Protein AF-A0AAU9J160-F1 (afdb_monomer_lite)

Organism: NCBI:txid1481888

InterPro domains:
  IPR007852 Cdc73/Parafibromin [PTHR12466] (174-342)
  IPR031336 Cell division control protein 73, C-terminal [PF05179] (194-341)
  IPR032041 Paf1 complex subunit Cdc73, N-terminal domain [PF16050] (6-125)
  IPR038103 Cell division control protein 73, C-terminal domain superfamily [G3DSA:3.40.50.11990] (184-347)

Sequence (351 aa):
MANFQDPILLLRDYIMNNKKIDFVGGKLYFGNLEVPLSHPTAWKPKTTKQYTIGSLWFYLQNSDKDYKTYIKDCGKMGVDLVSRPDMPEIISYFKGESDTSEAIDEELRASTLIKKTSREEVKEERRAAARETLERPLCTKESILQTPNVSYKYLLTYCNESMKNRKRQRESSNLSFLEEVLKLPHKSQDIPPHPIILVPSNQSPGNLCLHNALQFLDKGIYMEDIQDYAIMQPVMLTRKVRDKIVNFEIYDQTLTFNKNHWRRVAAVFVQGPRYQFKDWPLGNDLVQLFLSVRGFYMKYHDVPADENVKKWNVKQLLINRNKRHMDRTIQNEFWAEFEKFLFSPRYNKSR

Structure (mmCIF, N/CA/C/O backbone):
data_AF-A0AAU9J160-F1
#
_entry.id   AF-A0AAU9J160-F1
#
loop_
_atom_site.group_PDB
_atom_site.id
_atom_site.type_symbol
_atom_site.label_atom_id
_atom_site.label_alt_id
_atom_site.label_comp_id
_atom_site.label_asym_id
_atom_site.label_entity_id
_atom_site.label_seq_id
_atom_site.pdbx_PDB_ins_code
_atom_site.Cartn_x
_atom_site.Cartn_y
_atom_site.Cartn_z
_atom_site.occupancy
_atom_site.B_iso_or_equiv
_atom_site.auth_seq_id
_atom_site.auth_comp_id
_atom_site.auth_asym_id
_atom_site.auth_atom_id
_atom_site.pdbx_PDB_model_num
ATOM 1 N N . MET A 1 1 ? -63.795 1.546 58.867 1.00 33.84 1 MET A N 1
ATOM 2 C CA . MET A 1 1 ? -63.906 3.014 59.005 1.00 33.84 1 MET A CA 1
ATOM 3 C C . MET A 1 1 ? -62.506 3.581 58.878 1.00 33.84 1 MET A C 1
ATOM 5 O O . MET A 1 1 ? -61.634 3.144 59.620 1.00 33.84 1 MET A O 1
ATOM 9 N N . ALA A 1 2 ? -62.255 4.426 57.878 1.00 41.00 2 ALA A N 1
ATOM 10 C CA . ALA A 1 2 ? -60.936 5.008 57.660 1.00 41.00 2 ALA A CA 1
ATOM 11 C C . ALA A 1 2 ? -60.592 5.888 58.868 1.00 41.00 2 ALA A C 1
ATOM 13 O O . ALA A 1 2 ? -61.227 6.910 59.107 1.00 41.00 2 ALA A O 1
ATOM 14 N N . ASN A 1 3 ? -59.666 5.410 59.693 1.00 60.97 3 ASN A N 1
ATOM 15 C CA . ASN A 1 3 ? -59.397 5.968 61.010 1.00 60.97 3 ASN A CA 1
ATOM 16 C C . ASN A 1 3 ? -58.356 7.088 60.851 1.00 60.97 3 ASN A C 1
ATOM 18 O O . ASN A 1 3 ? -57.187 6.925 61.206 1.00 60.97 3 ASN A O 1
ATOM 22 N N . PHE A 1 4 ? -58.780 8.158 60.176 1.00 69.88 4 PHE A N 1
ATOM 23 C CA . PHE A 1 4 ? -58.015 9.381 59.985 1.00 69.88 4 PHE A CA 1
ATOM 24 C C . PHE A 1 4 ? -57.840 10.076 61.330 1.00 69.88 4 PHE A C 1
ATOM 26 O O . PHE A 1 4 ? -58.801 10.206 62.087 1.00 69.88 4 PHE A O 1
ATOM 33 N N . GLN A 1 5 ? -56.615 10.492 61.640 1.00 73.44 5 GLN A N 1
ATOM 34 C CA . GLN A 1 5 ? -56.321 11.176 62.893 1.00 73.44 5 GLN A CA 1
ATOM 35 C C . GLN A 1 5 ? -55.727 12.553 62.615 1.00 73.44 5 GLN A C 1
ATOM 37 O O . GLN A 1 5 ? -54.856 12.701 61.756 1.00 73.44 5 GLN A O 1
ATOM 42 N N . ASP A 1 6 ? -56.241 13.549 63.331 1.00 79.25 6 ASP A N 1
ATOM 43 C CA . ASP A 1 6 ? -55.830 14.942 63.212 1.00 79.25 6 ASP A CA 1
ATOM 44 C C . ASP A 1 6 ? -54.467 15.147 63.910 1.00 79.25 6 ASP A C 1
ATOM 46 O O . ASP A 1 6 ? -54.357 14.852 65.109 1.00 79.25 6 ASP A O 1
ATOM 50 N N . PRO A 1 7 ? -53.415 15.602 63.196 1.00 79.12 7 PRO A N 1
ATOM 51 C CA . PRO A 1 7 ? -52.069 15.746 63.754 1.00 79.12 7 PRO A CA 1
ATOM 52 C C . PRO A 1 7 ? -51.988 16.697 64.955 1.00 79.12 7 PRO A C 1
ATOM 54 O O . PRO A 1 7 ? -51.216 16.449 65.881 1.00 79.12 7 PRO A O 1
ATOM 57 N N . ILE A 1 8 ? -52.776 17.780 64.955 1.00 81.06 8 ILE A N 1
ATOM 58 C CA . ILE A 1 8 ? -52.736 18.807 66.010 1.00 81.06 8 ILE A CA 1
ATOM 59 C C . ILE A 1 8 ? -53.369 18.280 67.295 1.00 81.06 8 ILE A C 1
ATOM 61 O O . ILE A 1 8 ? -52.773 18.395 68.366 1.00 81.06 8 ILE A O 1
ATOM 65 N N . LEU A 1 9 ? -54.546 17.654 67.186 1.00 79.75 9 LEU A N 1
ATOM 66 C CA . LEU A 1 9 ? -55.221 17.044 68.333 1.00 79.75 9 LEU A CA 1
ATOM 67 C C . LEU A 1 9 ? -54.400 15.892 68.906 1.00 79.75 9 LEU A C 1
ATOM 69 O O . LEU A 1 9 ? -54.255 15.789 70.117 1.00 79.75 9 LEU A O 1
ATOM 73 N N . LEU A 1 10 ? -53.786 15.079 68.041 1.00 81.81 10 LEU A N 1
ATOM 74 C CA . LEU A 1 10 ? -52.886 14.012 68.469 1.00 81.81 10 LEU A CA 1
ATOM 75 C C . LEU A 1 10 ? -51.707 14.560 69.287 1.00 81.81 10 LEU A C 1
ATOM 77 O O . LEU A 1 10 ? -51.373 14.003 70.331 1.00 81.81 10 LEU A O 1
ATOM 81 N N . LEU A 1 11 ? -51.092 15.659 68.844 1.00 82.25 11 LEU A N 1
ATOM 82 C CA . LEU A 1 11 ? -49.992 16.287 69.572 1.00 82.25 11 LEU A CA 1
ATOM 83 C C . LEU A 1 11 ? -50.463 16.912 70.896 1.00 82.25 11 LEU A C 1
ATOM 85 O O . LEU A 1 11 ? -49.807 16.714 71.918 1.00 82.25 11 LEU A O 1
ATOM 89 N N . ARG A 1 12 ? -51.615 17.597 70.905 1.00 82.75 12 ARG A N 1
ATOM 90 C CA . ARG A 1 12 ? -52.233 18.165 72.117 1.00 82.75 12 ARG A CA 1
ATOM 91 C C . ARG A 1 12 ? -52.542 17.083 73.148 1.00 82.75 12 ARG A C 1
ATOM 93 O O . ARG A 1 12 ? -52.119 17.205 74.293 1.00 82.75 12 ARG A O 1
ATOM 100 N N . ASP A 1 13 ? -53.171 15.986 72.732 1.00 83.12 13 ASP A N 1
ATOM 101 C CA . ASP A 1 13 ? -53.495 14.852 73.600 1.00 83.12 13 ASP A CA 1
ATOM 102 C C . ASP A 1 13 ? -52.245 14.238 74.233 1.00 83.12 13 ASP A C 1
ATOM 104 O O . ASP A 1 13 ? -52.263 13.846 75.402 1.00 83.12 13 ASP A O 1
ATOM 108 N N . TYR A 1 14 ? -51.154 14.108 73.475 1.00 82.19 14 TYR A N 1
ATOM 109 C CA . TYR A 1 14 ? -49.916 13.537 73.999 1.00 82.19 14 TYR A CA 1
ATOM 110 C C . TYR A 1 14 ? -49.224 14.474 74.991 1.00 82.19 14 TYR A C 1
ATOM 112 O O . TYR A 1 14 ? -48.710 13.995 75.999 1.00 82.19 14 TYR A O 1
ATOM 120 N N . ILE A 1 15 ? -49.262 15.785 74.753 1.00 82.88 15 ILE A N 1
ATOM 121 C CA . ILE A 1 15 ? -48.662 16.783 75.647 1.00 82.88 15 ILE A CA 1
ATOM 122 C C . ILE A 1 15 ? -49.486 16.935 76.930 1.00 82.88 15 ILE A C 1
ATOM 124 O O . ILE A 1 15 ? -48.923 16.844 78.018 1.00 82.88 15 ILE A O 1
ATOM 128 N N . MET A 1 16 ? -50.813 17.062 76.826 1.00 81.62 16 MET A N 1
ATOM 129 C CA . MET A 1 16 ? -51.709 17.147 77.987 1.00 81.62 16 MET A CA 1
ATOM 130 C C . MET A 1 16 ? -51.626 15.912 78.886 1.00 81.62 16 MET A C 1
ATOM 132 O O . MET A 1 16 ? -51.604 16.026 80.107 1.00 81.62 16 MET A O 1
ATOM 136 N N . ASN A 1 17 ? -51.551 14.719 78.289 1.00 81.25 17 ASN A N 1
ATOM 137 C CA . ASN A 1 17 ? -51.457 13.466 79.040 1.00 81.25 17 ASN A CA 1
ATOM 138 C C . ASN A 1 17 ? -50.013 13.076 79.402 1.00 81.25 17 ASN A C 1
ATOM 140 O O . ASN A 1 17 ? -49.793 11.965 79.887 1.00 81.25 17 ASN A O 1
ATOM 144 N N . ASN A 1 18 ? -49.031 13.942 79.125 1.00 77.00 18 ASN A N 1
ATOM 145 C CA . ASN A 1 18 ? -47.602 13.710 79.348 1.00 77.00 18 ASN A CA 1
ATOM 146 C C . ASN A 1 18 ? -47.107 12.347 78.807 1.00 77.00 18 ASN A C 1
ATOM 148 O O . ASN A 1 18 ? -46.326 11.627 79.438 1.00 77.00 18 ASN A O 1
ATOM 152 N N . LYS A 1 19 ? -47.623 11.953 77.637 1.00 81.31 19 LYS A N 1
ATOM 153 C CA . LYS A 1 19 ? -47.273 10.706 76.948 1.00 81.31 19 LYS A CA 1
ATOM 154 C C . LYS A 1 19 ? -45.955 10.891 76.201 1.00 81.31 19 LYS A C 1
ATOM 156 O O . LYS A 1 19 ? -45.735 11.904 75.544 1.00 81.31 19 LYS A O 1
ATOM 161 N N . LYS A 1 20 ? -45.089 9.878 76.251 1.00 76.69 20 LYS A N 1
ATOM 162 C CA . LYS A 1 20 ? -43.807 9.899 75.534 1.00 76.69 20 LYS A CA 1
ATOM 163 C C . LYS A 1 20 ? -44.026 9.841 74.018 1.00 76.69 20 LYS A C 1
ATOM 165 O O . LYS A 1 20 ? -44.816 9.026 73.542 1.00 76.69 20 LYS A O 1
ATOM 170 N N . ILE A 1 21 ? -43.308 10.697 73.291 1.00 83.00 21 ILE A N 1
ATOM 171 C CA . ILE A 1 21 ? -43.232 10.718 71.825 1.00 83.00 21 ILE A CA 1
ATOM 172 C C . ILE A 1 21 ? -41.794 10.353 71.457 1.00 83.00 21 ILE A C 1
ATOM 174 O O . ILE A 1 21 ? -40.868 11.088 71.807 1.00 83.00 21 ILE A O 1
ATOM 178 N N . ASP A 1 22 ? -41.605 9.222 70.778 1.00 79.94 22 ASP A N 1
ATOM 179 C CA . ASP A 1 22 ? -40.271 8.772 70.377 1.00 79.94 22 ASP A CA 1
ATOM 180 C C . ASP A 1 22 ? -39.868 9.406 69.041 1.00 79.94 22 ASP A C 1
ATOM 182 O O . ASP A 1 22 ? -40.671 9.510 68.109 1.00 79.94 22 ASP A O 1
ATOM 186 N N . PHE A 1 23 ? -38.601 9.811 68.939 1.00 79.38 23 PHE A N 1
ATOM 187 C CA . PHE A 1 23 ? -38.013 10.378 67.728 1.00 79.38 23 PHE A CA 1
ATOM 188 C C . PHE A 1 23 ? -36.913 9.455 67.198 1.00 79.38 23 PHE A C 1
ATOM 190 O O . PHE A 1 23 ? -35.866 9.306 67.828 1.00 79.38 23 PHE A O 1
ATOM 197 N N . VAL A 1 24 ? -37.137 8.842 66.029 1.00 74.94 24 VAL A N 1
ATOM 198 C CA . VAL A 1 24 ? -36.153 7.958 65.379 1.00 74.94 24 VAL A CA 1
ATOM 199 C C . VAL A 1 24 ? -36.101 8.255 63.881 1.00 74.94 24 VAL A C 1
ATOM 201 O O . VAL A 1 24 ? -37.091 8.098 63.171 1.00 74.94 24 VAL A O 1
ATOM 204 N N . GLY A 1 25 ? -34.930 8.676 63.390 1.00 69.25 25 GLY A N 1
ATOM 205 C CA . GLY A 1 25 ? -34.651 8.792 61.953 1.00 69.25 25 GLY A CA 1
ATOM 206 C C . GLY A 1 25 ? -35.493 9.828 61.196 1.00 69.25 25 GLY A C 1
ATOM 207 O O . GLY A 1 25 ? -35.862 9.578 60.053 1.00 69.25 25 GLY A O 1
ATOM 208 N N . GLY A 1 26 ? -35.825 10.968 61.814 1.00 74.69 26 GLY A N 1
ATOM 209 C CA . GLY A 1 26 ? -36.606 12.030 61.156 1.00 74.69 26 GLY A CA 1
ATOM 210 C C . GLY A 1 26 ? -38.129 11.834 61.209 1.00 74.69 26 GLY A C 1
ATOM 211 O O . GLY A 1 26 ? -38.871 12.536 60.519 1.00 74.69 26 GLY A O 1
ATOM 212 N N . LYS A 1 27 ? -38.599 10.882 62.023 1.00 81.75 27 LYS A N 1
ATOM 213 C CA . LYS A 1 27 ? -40.012 10.522 62.188 1.00 81.75 27 LYS A CA 1
ATOM 214 C C . LYS A 1 27 ? -40.393 10.502 63.669 1.00 81.75 27 LYS A C 1
ATOM 216 O O . LYS A 1 27 ? -39.582 10.108 64.511 1.00 81.75 27 LYS A O 1
ATOM 221 N N . LEU A 1 28 ? -41.617 10.933 63.962 1.00 81.19 28 LEU A N 1
ATOM 222 C CA . LEU A 1 28 ? -42.235 10.926 65.286 1.00 81.19 28 LEU A CA 1
ATOM 223 C C . LEU A 1 28 ? -43.169 9.722 65.420 1.00 81.19 28 LEU A C 1
ATOM 225 O O . LEU A 1 28 ? -43.977 9.453 64.528 1.00 81.19 28 LEU A O 1
ATOM 229 N N . TYR A 1 29 ? -43.074 9.025 66.549 1.00 80.38 29 TYR A N 1
ATOM 230 C CA . TYR A 1 29 ? -43.905 7.865 66.858 1.00 80.38 29 TYR A CA 1
ATOM 231 C C . TYR A 1 29 ? -44.910 8.211 67.956 1.00 80.38 29 TYR A C 1
ATOM 233 O O . TYR A 1 29 ? -44.563 8.381 69.126 1.00 80.38 29 TYR A O 1
ATOM 241 N N . PHE A 1 30 ? -46.184 8.272 67.572 1.00 77.81 30 PHE A N 1
ATOM 242 C CA . PHE A 1 30 ? -47.321 8.434 68.473 1.00 77.81 30 PHE A CA 1
ATOM 243 C C . PHE A 1 30 ? -47.936 7.054 68.743 1.00 77.81 30 PHE A C 1
ATOM 245 O O . PHE A 1 30 ? -48.962 6.668 68.177 1.00 77.81 30 PHE A O 1
ATOM 252 N N . GLY A 1 31 ? -47.265 6.256 69.579 1.00 74.75 31 GLY A N 1
ATOM 253 C CA . GLY A 1 31 ? -47.639 4.859 69.826 1.00 74.75 31 GLY A CA 1
ATOM 254 C C . GLY A 1 31 ? -47.506 4.001 68.563 1.00 74.75 31 GLY A C 1
ATOM 255 O O . GLY A 1 31 ? -46.403 3.633 68.181 1.00 74.75 31 GLY A O 1
ATOM 256 N N . ASN A 1 32 ? -48.629 3.698 67.903 1.00 67.50 32 ASN A N 1
ATOM 257 C CA . ASN A 1 32 ? -48.670 2.886 66.674 1.00 67.50 32 ASN A CA 1
ATOM 258 C C . ASN A 1 32 ? -48.743 3.725 65.385 1.00 67.50 32 ASN A C 1
ATOM 260 O O . ASN A 1 32 ? -48.897 3.168 64.299 1.00 67.50 32 ASN A O 1
ATOM 264 N N . LEU A 1 33 ? -48.710 5.053 65.509 1.00 74.44 33 LEU A N 1
ATOM 265 C CA . LEU A 1 33 ? -48.745 5.995 64.396 1.00 74.44 33 LEU A CA 1
ATOM 266 C C . LEU A 1 33 ? -47.347 6.545 64.126 1.00 74.44 33 LEU A C 1
ATOM 268 O O . LEU A 1 33 ? -46.720 7.106 65.021 1.00 74.44 33 LEU A O 1
ATOM 272 N N . GLU A 1 34 ? -46.899 6.413 62.884 1.00 78.88 34 GLU A N 1
ATOM 273 C CA . GLU A 1 34 ? -45.666 7.012 62.379 1.00 78.88 34 GLU A CA 1
ATOM 274 C C . GLU A 1 34 ? -46.007 8.294 61.620 1.00 78.88 34 GLU A C 1
ATOM 276 O O . GLU A 1 34 ? -46.802 8.266 60.679 1.00 78.88 34 GLU A O 1
ATOM 281 N N . VAL A 1 35 ? -45.404 9.414 62.020 1.00 79.94 35 VAL A N 1
ATOM 282 C CA . VAL A 1 35 ? -45.619 10.715 61.379 1.00 79.94 35 VAL A CA 1
ATOM 283 C C . VAL A 1 35 ? -44.267 11.345 61.029 1.00 79.94 35 VAL A C 1
ATOM 285 O O . VAL A 1 35 ? -43.437 11.547 61.919 1.00 79.94 35 VAL A O 1
ATOM 288 N N . PRO A 1 36 ? -44.000 11.670 59.753 1.00 81.88 36 PRO A N 1
ATOM 289 C CA . PRO A 1 36 ? -42.794 12.399 59.365 1.00 81.88 36 PRO A CA 1
ATOM 290 C C . PRO A 1 36 ? -42.722 13.785 60.021 1.00 81.88 36 PRO A C 1
ATOM 292 O O . PRO A 1 36 ? -43.739 14.467 60.133 1.00 81.88 36 PRO A O 1
ATOM 295 N N . LEU A 1 37 ? -41.518 14.252 60.384 1.00 78.94 37 LEU A N 1
ATOM 296 C CA . LEU A 1 37 ? -41.331 15.614 60.917 1.00 78.94 37 LEU A CA 1
ATOM 297 C C . LEU A 1 37 ? -41.838 16.704 59.963 1.00 78.94 37 LEU A C 1
ATOM 299 O O . LEU A 1 37 ? -42.291 17.747 60.423 1.00 78.94 37 LEU A O 1
ATOM 303 N N . SER A 1 38 ? -41.768 16.452 58.653 1.00 80.62 38 SER A N 1
ATOM 304 C CA . SER A 1 38 ? -42.197 17.360 57.588 1.00 80.62 38 SER A CA 1
ATOM 305 C C . SER A 1 38 ? -43.706 17.363 57.335 1.00 80.62 38 SER A C 1
ATOM 307 O O . SER A 1 38 ? -44.158 18.071 56.436 1.00 80.62 38 SER A O 1
ATOM 309 N N . HIS A 1 39 ? -44.492 16.570 58.076 1.00 81.31 39 HIS A N 1
ATOM 310 C CA . HIS A 1 39 ? -45.936 16.489 57.858 1.00 81.31 39 HIS A CA 1
ATOM 311 C C . HIS A 1 39 ? -46.594 17.847 58.166 1.00 81.31 39 HIS A C 1
ATOM 313 O O . HIS A 1 39 ? -46.399 18.370 59.272 1.00 81.31 39 HIS A O 1
ATOM 319 N N . PRO A 1 40 ? -47.330 18.448 57.213 1.00 81.69 40 PRO A N 1
ATOM 320 C CA . PRO A 1 40 ? -47.941 19.761 57.393 1.00 81.69 40 PRO A CA 1
ATOM 321 C C . PRO A 1 40 ? -49.071 19.708 58.424 1.00 81.69 40 PRO A C 1
ATOM 323 O O . PRO A 1 40 ? -49.761 18.698 58.565 1.00 81.69 40 PRO A O 1
ATOM 326 N N . THR A 1 41 ? -49.261 20.810 59.147 1.00 82.06 41 THR A N 1
ATOM 327 C CA . THR A 1 41 ? -50.332 20.959 60.143 1.00 82.06 41 THR A CA 1
ATOM 328 C C . THR A 1 41 ? -51.334 22.020 59.712 1.00 82.06 41 THR A C 1
ATOM 330 O O . THR A 1 41 ? -51.020 22.897 58.912 1.00 82.06 41 THR A O 1
ATOM 333 N N . ALA A 1 42 ? -52.540 21.962 60.274 1.00 79.75 42 ALA A N 1
ATOM 334 C CA . ALA A 1 42 ? -53.589 22.953 60.045 1.00 79.75 42 ALA A CA 1
ATOM 335 C C . ALA A 1 42 ? -53.411 24.266 60.840 1.00 79.75 42 ALA A C 1
ATOM 337 O O . ALA A 1 42 ? -54.331 25.080 60.897 1.00 79.75 42 ALA A O 1
ATOM 338 N N . TRP A 1 43 ? -52.248 24.477 61.471 1.00 78.94 43 TRP A N 1
ATOM 339 C CA . TRP A 1 43 ? -51.948 25.715 62.184 1.00 78.94 43 TRP A CA 1
ATOM 340 C C . TRP A 1 43 ? -51.544 26.792 61.181 1.00 78.94 43 TRP A C 1
ATOM 342 O O . TRP A 1 43 ? -50.532 26.656 60.487 1.00 78.94 43 TRP A O 1
ATOM 352 N N . LYS A 1 44 ? -52.318 27.873 61.123 1.00 75.06 44 LYS A N 1
ATOM 353 C CA . LYS A 1 44 ? -52.087 29.016 60.248 1.00 75.06 44 LYS A CA 1
ATOM 354 C C . LYS A 1 44 ? -51.155 30.008 60.948 1.00 75.06 44 LYS A C 1
ATOM 356 O O . LYS A 1 44 ? -51.556 30.654 61.913 1.00 75.06 44 LYS A O 1
ATOM 361 N N . PRO A 1 45 ? -49.899 30.137 60.498 1.00 74.62 45 PRO A N 1
ATOM 362 C CA . PRO A 1 45 ? -48.997 31.131 61.053 1.00 74.62 45 PRO A CA 1
ATOM 363 C C . PRO A 1 45 ? -49.471 32.542 60.704 1.00 74.62 45 PRO A C 1
ATOM 365 O O . PRO A 1 45 ? -50.042 32.766 59.635 1.00 74.62 45 PRO A O 1
ATOM 368 N N . LYS A 1 46 ? -49.104 33.527 61.529 1.00 69.38 46 LYS A N 1
ATOM 369 C CA . LYS A 1 46 ? -49.213 34.954 61.153 1.00 69.38 46 LYS A CA 1
ATOM 370 C C . LYS A 1 46 ? -48.173 35.350 60.087 1.00 69.38 46 LYS A C 1
ATOM 372 O O . LYS A 1 46 ? -48.209 36.450 59.544 1.00 69.38 46 LYS A O 1
ATOM 377 N N . THR A 1 47 ? -47.250 34.441 59.766 1.00 65.50 47 THR A N 1
ATOM 378 C CA . THR A 1 47 ? -46.264 34.508 58.672 1.00 65.50 47 THR A CA 1
ATOM 379 C C . THR A 1 47 ? -46.636 33.610 57.481 1.00 65.50 47 THR A C 1
ATOM 381 O O . THR A 1 47 ? -47.453 32.708 57.598 1.00 65.50 47 THR A O 1
ATOM 384 N N . THR A 1 48 ? -45.991 33.790 56.325 1.00 61.44 48 THR A N 1
ATOM 385 C CA . THR A 1 48 ? -46.355 33.128 55.051 1.00 61.44 48 THR A CA 1
ATOM 386 C C . THR A 1 48 ? -46.064 31.619 54.946 1.00 61.44 48 THR A C 1
ATOM 388 O O . THR A 1 48 ? -46.532 30.993 53.998 1.00 61.44 48 THR A O 1
ATOM 391 N N . LYS A 1 49 ? -45.302 31.007 55.868 1.00 72.38 49 LYS A N 1
ATOM 392 C CA . LYS A 1 49 ? -44.856 29.600 55.774 1.00 72.38 49 LYS A CA 1
ATOM 393 C C . LYS A 1 49 ? -45.563 28.701 56.796 1.00 72.38 49 LYS A C 1
ATOM 395 O O . LYS A 1 49 ? -45.402 28.928 57.989 1.00 72.38 49 LYS A O 1
ATOM 400 N N . GLN A 1 50 ? -46.287 27.679 56.327 1.00 78.06 50 GLN A N 1
ATOM 401 C CA . GLN A 1 50 ? -47.028 26.709 57.154 1.00 78.06 50 GLN A CA 1
ATOM 402 C C . GLN A 1 50 ? -46.125 25.946 58.134 1.00 78.06 50 GLN A C 1
ATOM 404 O O . GLN A 1 50 ? -44.993 25.593 57.796 1.00 78.06 50 GLN A O 1
ATOM 409 N N . TYR A 1 51 ? -46.648 25.647 59.329 1.00 81.50 51 TYR A N 1
ATOM 410 C CA . TYR A 1 51 ? -45.922 24.854 60.318 1.00 81.50 51 TYR A CA 1
ATOM 411 C C . TYR A 1 51 ? -46.065 23.356 60.076 1.00 81.50 51 TYR A C 1
ATOM 413 O O . TYR A 1 51 ? -47.145 22.836 59.782 1.00 81.50 51 TYR A O 1
ATOM 421 N N . THR A 1 52 ? -44.951 22.655 60.261 1.00 86.44 52 THR A N 1
ATOM 422 C CA . THR A 1 52 ? -44.914 21.194 60.288 1.00 86.44 52 THR A CA 1
ATOM 423 C C . THR A 1 52 ? -45.121 20.682 61.710 1.00 86.44 52 THR A C 1
ATOM 425 O O . THR A 1 52 ? -44.883 21.396 62.689 1.00 86.44 52 THR A O 1
ATOM 428 N N . ILE A 1 53 ? -45.539 19.423 61.841 1.00 83.25 53 ILE A N 1
ATOM 429 C CA . ILE A 1 53 ? -45.758 18.796 63.149 1.00 83.25 53 ILE A CA 1
ATOM 430 C C . ILE A 1 53 ? -44.462 18.739 63.968 1.00 83.25 53 ILE A C 1
ATOM 432 O O . ILE A 1 53 ? -44.487 18.911 65.186 1.00 83.25 53 ILE A O 1
ATOM 436 N N . GLY A 1 54 ? -43.321 18.577 63.287 1.00 82.31 54 GLY A N 1
ATOM 437 C CA . GLY A 1 54 ? -42.000 18.608 63.900 1.00 82.31 54 GLY A CA 1
ATOM 438 C C . GLY A 1 54 ? -41.675 19.959 64.531 1.00 82.31 54 GLY A C 1
ATOM 439 O O . GLY A 1 54 ? -41.148 19.993 65.641 1.00 82.31 54 GLY A O 1
ATOM 440 N N . SER A 1 55 ? -42.038 21.064 63.871 1.00 83.38 55 SER A N 1
ATOM 441 C CA . SER A 1 55 ? -41.819 22.429 64.375 1.00 83.38 55 SER A CA 1
ATOM 442 C C . SER A 1 55 ? -42.582 22.705 65.661 1.00 83.38 55 SER A C 1
ATOM 444 O O . SER A 1 55 ? -42.010 23.230 66.615 1.00 83.38 55 SER A O 1
ATOM 446 N N . LEU A 1 56 ? -43.857 22.315 65.706 1.00 83.62 56 LEU A N 1
ATOM 447 C CA . LEU A 1 56 ? -44.698 22.514 66.886 1.00 83.62 56 LEU A CA 1
ATOM 448 C C . LEU A 1 56 ? -44.236 21.633 68.052 1.00 83.62 56 LEU A C 1
ATOM 450 O O . LEU A 1 56 ? -44.055 22.130 69.161 1.00 83.62 56 LEU A O 1
ATOM 454 N N . TRP A 1 57 ? -43.959 20.350 67.800 1.00 85.38 57 TRP A N 1
ATOM 455 C CA . TRP A 1 57 ? -43.451 19.433 68.823 1.00 85.38 57 TRP A CA 1
ATOM 456 C C . TRP A 1 57 ? -42.106 19.894 69.404 1.00 85.38 57 TRP A C 1
ATOM 458 O O . TRP A 1 57 ? -41.937 19.946 70.623 1.00 85.38 57 TRP A O 1
ATOM 468 N N . PHE A 1 58 ? -41.156 20.275 68.543 1.00 82.88 58 PHE A N 1
ATOM 469 C CA . PHE A 1 58 ? -39.820 20.672 68.982 1.00 82.88 58 PHE A CA 1
ATOM 470 C C . PHE A 1 58 ? -39.829 21.977 69.785 1.00 82.88 58 PHE A C 1
ATOM 472 O O . PHE A 1 58 ? -39.054 22.128 70.735 1.00 82.88 58 PHE A O 1
ATOM 479 N N . TYR A 1 59 ? -40.720 22.908 69.435 1.00 82.44 59 TYR A N 1
ATOM 480 C CA . TYR A 1 59 ? -40.934 24.123 70.210 1.00 82.44 59 TYR A CA 1
ATOM 481 C C . TYR A 1 59 ? -41.485 23.818 71.608 1.00 82.44 59 TYR A C 1
ATOM 483 O O . TYR A 1 59 ? -40.941 24.298 72.602 1.00 82.44 59 TYR A O 1
ATOM 491 N N . LEU A 1 60 ? -42.505 22.962 71.698 1.00 81.81 60 LEU A N 1
ATOM 492 C CA . LEU A 1 60 ? -43.154 22.608 72.964 1.00 81.81 60 LEU A CA 1
ATOM 493 C C . LEU A 1 60 ? -42.208 21.864 73.915 1.00 81.81 60 LEU A C 1
ATOM 495 O O . LEU A 1 60 ? -42.225 22.120 75.115 1.00 81.81 60 LEU A O 1
ATOM 499 N N . GLN A 1 61 ? -41.314 21.025 73.386 1.00 81.88 61 GLN A N 1
ATOM 500 C CA . GLN A 1 61 ? -40.294 20.330 74.179 1.00 81.88 61 GLN A CA 1
ATOM 501 C C . GLN A 1 61 ? -39.214 21.273 74.745 1.00 81.88 61 GLN A C 1
ATOM 503 O O . GLN A 1 61 ? -38.541 20.938 75.720 1.00 81.88 61 GLN A O 1
ATOM 508 N N . ASN A 1 62 ? -39.012 22.438 74.124 1.00 78.88 62 ASN A N 1
ATOM 509 C CA . ASN A 1 62 ? -37.975 23.401 74.495 1.00 78.88 62 ASN A CA 1
ATOM 510 C C . ASN A 1 62 ? -38.552 24.734 74.999 1.00 78.88 62 ASN A C 1
ATOM 512 O O . ASN A 1 62 ? -37.826 25.729 74.977 1.00 78.88 62 ASN A O 1
ATOM 516 N N . SER A 1 63 ? -39.808 24.767 75.478 1.00 70.88 63 SER A N 1
ATOM 517 C CA . SER A 1 63 ? -40.472 26.009 75.918 1.00 70.88 63 SER A CA 1
ATOM 518 C C . SER A 1 63 ? -39.703 26.778 76.994 1.00 70.88 63 SER A C 1
ATOM 520 O O . SER A 1 63 ? -39.851 27.990 77.104 1.00 70.88 63 SER A O 1
ATOM 522 N N . ASP A 1 64 ? -38.865 26.078 77.760 1.00 70.62 64 ASP A N 1
ATOM 523 C CA . ASP A 1 64 ? -38.175 26.620 78.932 1.00 70.62 64 ASP A CA 1
ATOM 524 C C . ASP A 1 64 ? -36.740 27.092 78.619 1.00 70.62 64 ASP A C 1
ATOM 526 O O . ASP A 1 64 ? -36.039 27.602 79.493 1.00 70.62 64 ASP A O 1
ATOM 530 N N . LYS A 1 65 ? -36.264 26.913 77.377 1.00 76.19 65 LYS A N 1
ATOM 531 C CA . LYS A 1 65 ? -34.900 27.275 76.958 1.00 76.19 65 LYS A CA 1
ATOM 532 C C . LYS A 1 65 ? -34.851 28.656 76.305 1.00 76.19 65 LYS A C 1
ATOM 534 O O . LYS A 1 65 ? -35.790 29.083 75.641 1.00 76.19 65 LYS A O 1
ATOM 539 N N . ASP A 1 66 ? -33.697 29.323 76.417 1.00 78.44 66 ASP A N 1
ATOM 540 C CA . ASP A 1 66 ? -33.468 30.605 75.743 1.00 78.44 66 ASP A CA 1
ATOM 541 C C . ASP A 1 66 ? -33.631 30.481 74.217 1.00 78.44 66 ASP A C 1
ATOM 543 O O . ASP A 1 66 ? -33.139 29.543 73.576 1.00 78.44 66 ASP A O 1
ATOM 547 N N . TYR A 1 67 ? -34.276 31.482 73.619 1.00 77.50 67 TYR A N 1
ATOM 548 C CA . TYR A 1 67 ? 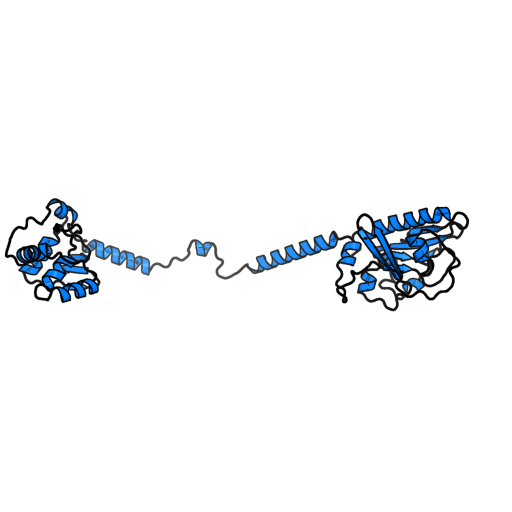-34.639 31.505 72.204 1.00 77.50 67 TYR A CA 1
ATOM 549 C C . TYR A 1 67 ? -33.414 31.396 71.280 1.00 77.50 67 TYR A C 1
ATOM 551 O O . TYR A 1 67 ? -33.489 30.805 70.201 1.00 77.50 67 TYR A O 1
ATOM 559 N N . LYS A 1 68 ? -32.252 31.924 71.695 1.00 80.38 68 LYS A N 1
ATOM 560 C CA . LYS A 1 68 ? -31.001 31.799 70.924 1.00 80.38 68 LYS A CA 1
ATOM 561 C C . LYS A 1 68 ? -30.496 30.356 70.859 1.00 80.38 68 LYS A C 1
ATOM 563 O O . LYS A 1 68 ? -29.918 29.960 69.847 1.00 80.38 68 LYS A O 1
ATOM 568 N N . THR A 1 69 ? -30.706 29.579 71.917 1.00 81.56 69 THR A N 1
ATOM 569 C CA . THR A 1 69 ? -30.340 28.158 71.980 1.00 81.56 69 THR A CA 1
ATOM 570 C C . THR A 1 69 ? -31.304 27.327 71.138 1.00 81.56 69 THR A C 1
ATOM 572 O O . THR A 1 69 ? -30.864 26.504 70.339 1.00 81.56 69 THR A O 1
ATOM 575 N N . TYR A 1 70 ? -32.601 27.641 71.207 1.00 82.94 70 TYR A N 1
ATOM 576 C CA . TYR A 1 70 ? -33.643 27.013 70.394 1.00 82.94 70 TYR A CA 1
ATOM 577 C C . TYR A 1 70 ? -33.374 27.108 68.883 1.00 82.94 70 TYR A C 1
ATOM 579 O O . TYR A 1 70 ? -33.453 26.097 68.187 1.00 82.94 70 TYR A O 1
ATOM 587 N N . ILE A 1 71 ? -32.972 28.279 68.369 1.00 81.94 71 ILE A N 1
ATOM 588 C CA . ILE A 1 71 ? -32.642 28.448 66.939 1.00 81.94 71 ILE A CA 1
ATOM 589 C C . ILE A 1 71 ? -31.520 27.497 66.499 1.00 81.94 71 ILE A C 1
ATOM 591 O O . ILE A 1 71 ? -31.593 26.895 65.426 1.00 81.94 71 ILE A O 1
ATOM 595 N N . LYS A 1 72 ? -30.473 27.351 67.321 1.00 82.38 72 LYS A N 1
ATOM 596 C CA . LYS A 1 72 ? -29.339 26.470 67.004 1.00 82.38 72 LYS A CA 1
ATOM 597 C C . LYS A 1 72 ? -29.763 25.007 66.969 1.00 82.38 72 LYS A C 1
ATOM 599 O O . LYS A 1 72 ? -29.306 24.266 66.101 1.00 82.38 72 LYS A O 1
ATOM 604 N N . ASP A 1 73 ? -30.629 24.600 67.891 1.00 80.56 73 ASP A N 1
ATOM 605 C CA . ASP A 1 73 ? -31.079 23.215 67.967 1.00 80.56 73 ASP A CA 1
ATOM 606 C C . ASP A 1 73 ? -32.099 22.876 66.863 1.00 80.56 73 ASP A C 1
ATOM 608 O O . ASP A 1 73 ? -32.045 21.773 66.319 1.00 80.56 73 ASP A O 1
ATOM 612 N N . CYS A 1 74 ? -32.921 23.841 66.422 1.00 81.75 74 CYS A N 1
ATOM 613 C CA . CYS A 1 74 ? -33.766 23.693 65.225 1.00 81.75 74 CYS A CA 1
ATOM 614 C C . CYS A 1 74 ? -32.925 23.388 63.978 1.00 81.75 74 CYS A C 1
ATOM 616 O O . CYS A 1 74 ? -33.237 22.469 63.221 1.00 81.75 74 CYS A O 1
ATOM 618 N N . GLY A 1 75 ? -31.813 24.114 63.797 1.00 78.44 75 GLY A N 1
ATOM 619 C CA . GLY A 1 75 ? -30.893 23.903 62.677 1.00 78.44 75 GLY A CA 1
ATOM 620 C C . GLY A 1 75 ? -30.223 22.525 62.686 1.00 78.44 75 GLY A C 1
ATOM 621 O O . GLY A 1 75 ? -29.987 21.957 61.624 1.00 78.44 75 GLY A O 1
ATOM 622 N N . LYS A 1 76 ? -29.963 21.951 63.869 1.00 80.44 76 LYS A N 1
ATOM 623 C CA . LYS A 1 76 ? -29.406 20.593 64.004 1.00 80.44 76 LYS A CA 1
ATOM 624 C C . LYS A 1 76 ? -30.428 19.499 63.708 1.00 80.44 76 LYS A C 1
ATOM 626 O O . LYS A 1 76 ? -30.057 18.468 63.158 1.00 80.44 76 LYS A O 1
ATOM 631 N N . MET A 1 77 ? -31.688 19.705 64.091 1.00 75.81 77 MET A N 1
ATOM 632 C CA . MET A 1 77 ? -32.764 18.745 63.828 1.00 75.81 77 MET A CA 1
ATOM 633 C C . MET A 1 77 ? -33.384 18.884 62.431 1.00 75.81 77 MET A C 1
ATOM 635 O O . MET A 1 77 ? -34.139 18.004 62.027 1.00 75.81 77 MET A O 1
ATOM 639 N N . GLY A 1 78 ? -33.063 19.948 61.686 1.00 78.00 78 GLY A N 1
ATOM 640 C CA . GLY A 1 78 ? -33.614 20.187 60.349 1.00 78.00 78 GLY A CA 1
ATOM 641 C C . GLY A 1 78 ? -35.101 20.550 60.373 1.00 78.00 78 GLY A C 1
ATOM 642 O O . GLY A 1 78 ? -35.833 20.202 59.451 1.00 78.00 78 GLY A O 1
ATOM 643 N N . VAL A 1 79 ? -35.548 21.209 61.445 1.00 80.75 79 VAL A N 1
ATOM 644 C CA . VAL A 1 79 ? -36.950 21.570 61.686 1.00 80.75 79 VAL A CA 1
ATOM 645 C C . VAL A 1 79 ? -37.139 23.081 61.520 1.00 80.75 79 VAL A C 1
ATOM 647 O O . VAL A 1 79 ? -36.271 23.870 61.898 1.00 80.75 79 VAL A O 1
ATOM 650 N N . ASP A 1 80 ? -38.278 23.490 60.957 1.00 80.62 80 ASP A N 1
ATOM 651 C CA . ASP A 1 80 ? -38.597 24.899 60.716 1.00 80.62 80 ASP A CA 1
ATOM 652 C C . ASP A 1 80 ? -38.875 25.675 62.016 1.00 80.62 80 ASP A C 1
ATOM 654 O O . ASP A 1 80 ? -39.468 25.148 62.960 1.00 80.62 80 ASP A O 1
ATOM 658 N N . LEU A 1 81 ? -38.474 26.950 62.043 1.00 81.81 81 LEU A N 1
ATOM 659 C CA . LEU A 1 81 ? -38.611 27.841 63.196 1.00 81.81 81 LEU A CA 1
ATOM 660 C C . LEU A 1 81 ? -40.059 28.327 63.378 1.00 81.81 81 LEU A C 1
ATOM 662 O O . LEU A 1 81 ? -40.674 28.849 62.449 1.00 81.81 81 LEU A O 1
ATOM 666 N N . VAL A 1 82 ? -40.562 28.240 64.609 1.00 81.44 82 VAL A N 1
ATOM 667 C CA . VAL A 1 82 ? -41.845 28.842 65.015 1.00 81.44 82 VAL A CA 1
ATOM 668 C C . VAL A 1 82 ? -41.694 30.360 65.171 1.00 81.44 82 VAL A C 1
ATOM 670 O O . VAL A 1 82 ? -40.705 30.836 65.730 1.00 81.44 82 VAL A O 1
ATOM 673 N N . SER A 1 83 ? -42.660 31.135 64.674 1.00 80.81 83 SER A N 1
ATOM 674 C CA . SER A 1 83 ? -42.602 32.601 64.677 1.00 80.81 83 SER A CA 1
ATOM 675 C C . SER A 1 83 ? -42.904 33.167 66.065 1.00 80.81 83 SER A C 1
ATOM 677 O O . SER A 1 83 ? -43.846 32.741 66.729 1.00 80.81 83 SER A O 1
ATOM 679 N N . ARG A 1 84 ? -42.128 34.169 66.499 1.00 75.31 84 ARG A N 1
ATOM 680 C CA . ARG A 1 84 ? -42.256 34.805 67.827 1.00 75.31 84 ARG A CA 1
ATOM 681 C C . ARG A 1 84 ? -43.664 35.315 68.187 1.00 75.31 84 ARG A C 1
ATOM 683 O O . ARG A 1 84 ? -44.016 35.188 69.354 1.00 75.31 84 ARG A O 1
ATOM 690 N N . PRO A 1 85 ? -44.467 35.881 67.266 1.00 78.12 85 PRO A N 1
ATOM 691 C CA . PRO A 1 85 ? -45.822 36.343 67.581 1.00 78.12 85 PRO A CA 1
ATOM 692 C C . PRO A 1 85 ? -46.811 35.206 67.870 1.00 78.12 85 PRO A C 1
ATOM 694 O O . PRO A 1 85 ? -47.810 35.435 68.546 1.00 78.12 85 PRO A O 1
ATOM 697 N N . ASP A 1 86 ? -46.532 33.997 67.374 1.00 80.00 86 ASP A N 1
ATOM 698 C CA . ASP A 1 86 ? -47.427 32.834 67.474 1.00 80.00 86 ASP A CA 1
ATOM 699 C C . ASP A 1 86 ? -47.070 31.943 68.679 1.00 80.00 86 ASP A C 1
ATOM 701 O O . ASP A 1 86 ? -47.882 31.154 69.151 1.00 80.00 86 ASP A O 1
ATOM 705 N N . MET A 1 87 ? -45.868 32.120 69.233 1.00 79.12 87 MET A N 1
ATOM 706 C CA . MET A 1 87 ? -45.339 31.408 70.400 1.00 79.12 87 MET A CA 1
ATOM 707 C C . MET A 1 87 ? -46.259 31.354 71.633 1.00 79.12 87 MET A C 1
ATOM 709 O O . MET A 1 87 ? -46.492 30.248 72.127 1.00 79.12 87 MET A O 1
ATOM 713 N N . PRO A 1 88 ? -46.790 32.481 72.156 1.00 78.25 88 PRO A N 1
ATOM 714 C CA . PRO A 1 88 ? -47.628 32.440 73.357 1.00 78.25 88 PRO A CA 1
ATOM 715 C C . PRO A 1 88 ? -48.965 31.728 73.109 1.00 78.25 88 PRO A C 1
ATOM 717 O O . PRO A 1 88 ? -49.457 31.020 73.982 1.00 78.25 88 PRO A O 1
ATOM 720 N N . GLU A 1 89 ? -49.520 31.864 71.903 1.00 80.44 89 GLU A N 1
ATOM 721 C CA . GLU A 1 89 ? -50.784 31.241 71.504 1.00 80.44 89 GLU A CA 1
ATOM 722 C C . GLU A 1 89 ? -50.634 29.719 71.347 1.00 80.44 89 GLU A C 1
ATOM 724 O O . GLU A 1 89 ? -51.452 28.953 71.855 1.00 80.44 89 GLU A O 1
ATOM 729 N N . ILE A 1 90 ? -49.527 29.272 70.741 1.00 80.94 90 ILE A N 1
ATOM 730 C CA . ILE A 1 90 ? -49.168 27.852 70.625 1.00 80.94 90 ILE A CA 1
ATOM 731 C C . ILE A 1 90 ? -48.987 27.234 72.019 1.00 80.94 90 ILE A C 1
ATOM 733 O O . ILE A 1 90 ? -49.545 26.175 72.301 1.00 80.94 90 ILE A O 1
ATOM 737 N N . ILE A 1 91 ? -48.249 27.884 72.926 1.00 82.00 91 ILE A N 1
ATOM 738 C CA . ILE A 1 91 ? -48.064 27.357 74.288 1.00 82.00 91 ILE A CA 1
ATOM 739 C C . ILE A 1 91 ? -49.406 27.241 75.017 1.00 82.00 91 ILE A C 1
ATOM 741 O O . ILE A 1 91 ? -49.684 26.182 75.578 1.00 82.00 91 ILE A O 1
ATOM 745 N N . SER A 1 92 ? -50.235 28.289 74.976 1.00 82.31 92 SER A N 1
ATOM 746 C CA . SER A 1 92 ? -51.535 28.311 75.654 1.00 82.31 92 SER A CA 1
ATOM 747 C C . SER A 1 92 ? -52.449 27.178 75.171 1.00 82.31 92 SER A C 1
ATOM 749 O O . SER A 1 92 ? -53.026 26.451 75.982 1.00 82.31 92 SER A O 1
ATOM 751 N N . TYR A 1 93 ? -52.514 26.950 73.857 1.00 82.38 93 TYR A N 1
ATOM 752 C CA . TYR A 1 93 ? -53.364 25.914 73.270 1.00 82.38 93 TYR A CA 1
ATOM 753 C C . TYR A 1 93 ? -52.884 24.488 73.595 1.00 82.38 93 TYR A C 1
ATOM 755 O O . TYR A 1 93 ? -53.665 23.626 74.015 1.00 82.38 93 TYR A O 1
ATOM 763 N N . PHE A 1 94 ? -51.582 24.218 73.436 1.00 80.94 94 PHE A N 1
ATOM 764 C CA . PHE A 1 94 ? -51.028 22.873 73.628 1.00 80.94 94 PHE A CA 1
ATOM 765 C C . PHE A 1 94 ? -50.813 22.495 75.102 1.00 80.94 94 PHE A C 1
ATOM 767 O O . PHE A 1 94 ? -50.880 21.308 75.420 1.00 80.94 94 PHE A O 1
ATOM 774 N N . LYS A 1 95 ? -50.596 23.463 76.009 1.00 79.81 95 LYS A N 1
ATOM 775 C CA . LYS A 1 95 ? -50.563 23.220 77.468 1.00 79.81 95 LYS A CA 1
ATOM 776 C C . LYS A 1 95 ? -51.958 23.182 78.107 1.00 79.81 95 LYS A C 1
ATOM 778 O O . LYS A 1 95 ? -52.071 22.758 79.253 1.00 79.81 95 LYS A O 1
ATOM 783 N N . GLY A 1 96 ? -53.009 23.550 77.367 1.00 74.31 96 GLY A N 1
ATOM 784 C CA . GLY A 1 96 ? -54.399 23.428 77.816 1.00 74.31 96 GLY A CA 1
ATOM 785 C C . GLY A 1 96 ? -54.964 24.636 78.558 1.00 74.31 96 GLY A C 1
ATOM 786 O O . GLY A 1 96 ? -55.967 24.497 79.244 1.00 74.31 96 GLY A O 1
ATOM 787 N N . GLU A 1 97 ? -54.343 25.807 78.430 1.00 75.44 97 GLU A N 1
ATOM 788 C CA . GLU A 1 97 ? -54.854 27.067 78.988 1.00 75.44 97 GLU A CA 1
ATOM 789 C C . GLU A 1 97 ? -55.992 27.660 78.133 1.00 75.44 97 GLU A C 1
ATOM 791 O O . GLU A 1 97 ? -56.789 28.455 78.626 1.00 75.44 97 GLU A O 1
ATOM 796 N N . SER A 1 98 ? -56.093 27.258 76.862 1.00 66.50 98 SER A N 1
ATOM 797 C CA . SER A 1 98 ? -57.197 27.589 75.956 1.00 66.50 98 SER A CA 1
ATOM 798 C C . SER A 1 98 ? -57.676 26.352 75.189 1.00 66.50 98 SER A C 1
ATOM 800 O O . SER A 1 98 ? -56.875 25.532 74.736 1.00 66.50 98 SER A O 1
ATOM 802 N N . ASP A 1 99 ? -58.998 26.210 75.036 1.00 60.69 99 ASP A N 1
ATOM 803 C CA . ASP A 1 99 ? -59.616 25.069 74.342 1.00 60.69 99 ASP A CA 1
ATOM 804 C C . ASP A 1 99 ? -59.801 25.265 72.838 1.00 60.69 99 ASP A C 1
ATOM 806 O O . ASP A 1 99 ? -59.902 24.289 72.088 1.00 60.69 99 ASP A O 1
ATOM 810 N N . THR A 1 100 ? -59.763 26.518 72.392 1.00 61.72 100 THR A N 1
ATOM 811 C CA . THR A 1 100 ? -59.971 26.940 71.007 1.00 61.72 100 THR A CA 1
ATOM 812 C C . THR A 1 100 ? -58.942 28.005 70.637 1.00 61.72 100 THR A C 1
ATOM 814 O O . THR A 1 100 ? -58.720 28.927 71.419 1.00 61.72 100 THR A O 1
ATOM 817 N N . SER A 1 101 ? -58.344 27.910 69.449 1.00 66.81 101 SER A N 1
ATOM 818 C CA . SER A 1 101 ? -57.487 28.958 68.876 1.00 66.81 101 SER A CA 1
ATOM 819 C C . SER A 1 101 ? -58.029 29.347 67.503 1.00 66.81 101 SER A C 1
ATOM 821 O O . SER A 1 101 ? -58.364 28.480 66.696 1.00 66.81 101 SER A O 1
ATOM 823 N N . GLU A 1 102 ? -58.106 30.652 67.242 1.00 63.66 102 GLU A N 1
ATOM 824 C CA . GLU A 1 102 ? -58.513 31.226 65.950 1.00 63.66 102 GLU A CA 1
ATOM 825 C C . GLU A 1 102 ? -57.480 30.958 64.838 1.00 63.66 102 GLU A C 1
ATOM 827 O O . GLU A 1 102 ? -57.764 31.151 63.658 1.00 63.66 102 GLU A O 1
ATOM 832 N N . ALA A 1 103 ? -56.281 30.487 65.200 1.00 66.06 103 ALA A N 1
ATOM 833 C CA . ALA A 1 103 ? -55.199 30.170 64.275 1.00 66.06 103 ALA A CA 1
ATOM 834 C C . ALA A 1 103 ? -55.317 28.775 63.628 1.00 66.06 103 ALA A C 1
ATOM 836 O O . ALA A 1 103 ? -54.470 28.411 62.812 1.00 66.06 103 ALA A O 1
ATOM 837 N N . ILE A 1 104 ? -56.335 27.977 63.967 1.00 72.38 104 ILE A N 1
ATOM 838 C CA . ILE A 1 104 ? -56.557 26.651 63.375 1.00 72.38 104 ILE A CA 1
ATOM 839 C C . ILE A 1 104 ? -57.552 26.776 62.217 1.00 72.38 104 ILE A C 1
ATOM 841 O O . ILE A 1 104 ? -58.711 27.129 62.416 1.00 72.38 104 ILE A O 1
ATOM 845 N N . ASP A 1 105 ? -57.098 26.470 61.001 1.00 73.62 105 ASP A N 1
ATOM 846 C CA . ASP A 1 105 ? -57.910 26.574 59.785 1.00 73.62 105 ASP A CA 1
ATOM 847 C C . ASP A 1 105 ? -58.633 25.240 59.512 1.00 73.62 105 ASP A C 1
ATOM 849 O O . ASP A 1 105 ? -58.002 24.224 59.200 1.00 73.62 105 ASP A O 1
ATOM 853 N N . GLU A 1 106 ? -59.961 25.224 59.658 1.00 66.94 106 GLU A N 1
ATOM 854 C CA . GLU A 1 106 ? -60.792 24.012 59.571 1.00 66.94 106 GLU A CA 1
ATOM 855 C C . GLU A 1 106 ? -60.748 23.359 58.171 1.00 66.94 106 GLU A C 1
ATOM 857 O O . GLU A 1 106 ? -60.865 22.138 58.053 1.00 66.94 106 GLU A O 1
ATOM 862 N N . GLU A 1 107 ? -60.479 24.128 57.106 1.00 64.75 107 GLU A N 1
ATOM 863 C CA . GLU A 1 107 ? -60.301 23.588 55.748 1.00 64.75 107 GLU A CA 1
ATOM 864 C C . GLU A 1 107 ? -58.962 22.848 55.598 1.00 64.75 107 GLU A C 1
ATOM 866 O O . GLU A 1 107 ? -58.883 21.778 54.982 1.00 64.75 107 GLU A O 1
ATOM 871 N N . LEU A 1 108 ? -57.899 23.366 56.225 1.00 65.56 108 LEU A N 1
ATOM 872 C CA . LEU A 1 108 ? -56.584 22.721 56.220 1.00 65.56 108 LEU A CA 1
ATOM 873 C C . LEU A 1 108 ? -56.553 21.472 57.108 1.00 65.56 108 LEU A C 1
ATOM 875 O O . LEU A 1 108 ? -55.788 20.544 56.818 1.00 65.56 108 LEU A O 1
ATOM 879 N N . ARG A 1 109 ? -57.418 21.377 58.128 1.00 68.81 109 ARG A N 1
ATOM 880 C CA . ARG A 1 109 ? -57.557 20.167 58.962 1.00 68.81 109 ARG A CA 1
ATOM 881 C C . ARG A 1 109 ? -57.963 18.948 58.149 1.00 68.81 109 ARG A C 1
ATOM 883 O O . ARG A 1 109 ? -57.352 17.895 58.305 1.00 68.81 109 ARG A O 1
ATOM 890 N N . ALA A 1 110 ? -58.913 19.088 57.224 1.00 64.75 110 ALA A N 1
ATOM 891 C CA . ALA A 1 110 ? -59.345 17.977 56.374 1.00 64.75 110 ALA A CA 1
ATOM 892 C C . ALA A 1 110 ? -58.223 17.477 55.441 1.00 64.75 110 ALA A C 1
ATOM 894 O O . ALA A 1 110 ? -58.111 16.277 55.187 1.00 64.75 110 ALA A O 1
ATOM 895 N N . SER A 1 111 ? -57.359 18.383 54.970 1.00 63.69 111 SER A N 1
ATOM 896 C CA . SER A 1 111 ? -56.251 18.061 54.057 1.00 63.69 111 SER A CA 1
ATOM 897 C C . SER A 1 111 ? -55.010 17.467 54.740 1.00 63.69 111 SER A C 1
ATOM 899 O O . SER A 1 111 ? -54.187 16.833 54.082 1.00 63.69 111 SER A O 1
ATOM 901 N N . THR A 1 112 ? -54.875 17.643 56.059 1.00 70.19 112 THR A N 1
ATOM 902 C CA . THR A 1 112 ? -53.682 17.243 56.833 1.00 70.19 112 THR A CA 1
ATOM 903 C C . THR A 1 112 ? -53.869 15.944 57.627 1.00 70.19 112 THR A C 1
ATOM 905 O O . THR A 1 112 ? -52.955 15.513 58.336 1.00 70.19 112 THR A O 1
ATOM 908 N N . LEU A 1 113 ? -55.016 15.273 57.474 1.00 74.94 113 LEU A N 1
ATOM 909 C CA . LEU A 1 113 ? -55.355 14.028 58.166 1.00 74.94 113 LEU A CA 1
ATOM 910 C C . LEU A 1 113 ? -54.358 12.890 57.883 1.00 74.94 113 LEU A C 1
ATOM 912 O O . LEU A 1 113 ? -54.095 12.529 56.735 1.00 74.94 113 LEU A O 1
ATOM 916 N N . ILE A 1 114 ? -53.858 12.251 58.946 1.00 71.62 114 ILE A N 1
ATOM 917 C CA . ILE A 1 114 ? -52.955 11.097 58.837 1.00 71.62 114 ILE A CA 1
ATOM 918 C C . ILE A 1 114 ? -53.779 9.830 58.599 1.00 71.62 114 ILE A C 1
ATOM 920 O O . ILE A 1 114 ? -54.611 9.446 59.428 1.00 71.62 114 ILE A O 1
ATOM 924 N N . LYS A 1 115 ? -53.527 9.143 57.479 1.00 70.06 115 LYS A N 1
ATOM 925 C CA . LYS A 1 115 ? -54.107 7.825 57.193 1.00 70.06 115 LYS A CA 1
ATOM 926 C C . LYS A 1 115 ? -53.333 6.755 57.969 1.00 70.06 115 LYS A C 1
ATOM 928 O O . LYS A 1 115 ? -52.148 6.555 57.728 1.00 70.06 115 LYS A O 1
ATOM 933 N N . LYS A 1 116 ? -53.999 6.035 58.878 1.00 62.12 116 LYS A N 1
ATOM 934 C CA . LYS A 1 116 ? -53.430 4.831 59.509 1.00 62.12 116 LYS A CA 1
ATOM 935 C C . LYS A 1 116 ? -53.210 3.760 58.442 1.00 62.12 116 LYS A C 1
ATOM 937 O O . LYS A 1 116 ? -54.183 3.153 57.995 1.00 62.12 116 LYS A O 1
ATOM 942 N N . THR A 1 117 ? -51.961 3.524 58.044 1.00 57.44 117 THR A N 1
ATOM 943 C CA . THR A 1 117 ? -51.596 2.346 57.246 1.00 57.44 117 THR A CA 1
ATOM 944 C C . THR A 1 117 ? -51.961 1.105 58.050 1.00 57.44 117 THR A C 1
ATOM 946 O O . THR A 1 117 ? -51.622 0.991 59.233 1.00 57.44 117 THR A O 1
ATOM 949 N N . SER A 1 118 ? -52.725 0.198 57.453 1.00 58.44 118 SER A N 1
ATOM 950 C CA . SER A 1 118 ? -53.176 -0.992 58.161 1.00 58.44 118 SER A CA 1
ATOM 951 C C . SER A 1 118 ? -51.993 -1.930 58.418 1.00 58.44 118 SER A C 1
ATOM 953 O O . SER A 1 118 ? -51.045 -2.028 57.638 1.00 58.44 118 SER A O 1
ATOM 955 N N . ARG A 1 119 ? -52.041 -2.667 59.531 1.00 58.28 119 ARG A N 1
ATOM 956 C CA . ARG A 1 119 ? -50.999 -3.639 59.912 1.00 58.28 119 ARG A CA 1
ATOM 957 C C . ARG A 1 119 ? -50.814 -4.758 58.869 1.00 58.28 119 ARG A C 1
ATOM 959 O O . ARG A 1 119 ? -49.808 -5.464 58.907 1.00 58.28 119 ARG A O 1
ATOM 966 N N . GLU A 1 120 ? -51.788 -4.937 57.981 1.00 57.97 120 GLU A N 1
ATOM 967 C CA . GLU A 1 120 ? -51.781 -5.915 56.891 1.00 57.97 120 GLU A CA 1
ATOM 968 C C . GLU A 1 120 ? -51.018 -5.402 55.664 1.00 57.97 120 GLU A C 1
ATOM 970 O O . GLU A 1 120 ? -50.175 -6.132 55.147 1.00 57.97 120 GLU A O 1
ATOM 975 N N . GLU A 1 121 ? -51.193 -4.134 55.278 1.00 63.12 121 GLU A N 1
ATOM 976 C CA . GLU A 1 121 ? -50.447 -3.501 54.175 1.00 63.12 121 GLU A CA 1
ATOM 977 C C . GLU A 1 121 ? -48.932 -3.496 54.451 1.00 63.12 121 GLU A C 1
ATOM 979 O O . GLU A 1 121 ? -48.140 -3.923 53.614 1.00 63.12 121 GLU A O 1
ATOM 984 N N . VAL A 1 122 ? -48.526 -3.158 55.681 1.00 66.56 122 VAL A N 1
ATOM 985 C CA . VAL A 1 122 ? -47.106 -3.170 56.094 1.00 66.56 122 VAL A CA 1
ATOM 986 C C . VAL A 1 122 ? -46.512 -4.587 56.080 1.00 66.56 122 VAL A C 1
ATOM 988 O O . VAL A 1 122 ? -45.315 -4.775 55.853 1.00 66.56 122 VAL A O 1
ATOM 991 N N . LYS A 1 123 ? -47.326 -5.618 56.341 1.00 71.00 123 LYS A N 1
ATOM 992 C CA . LYS A 1 123 ? -46.874 -7.015 56.261 1.00 71.00 123 LYS A CA 1
ATOM 993 C C . LYS A 1 123 ? -46.698 -7.469 54.816 1.00 71.00 123 LYS A C 1
ATOM 995 O O . LYS A 1 123 ? -45.759 -8.221 54.556 1.00 71.00 123 LYS A O 1
ATOM 1000 N N . GLU A 1 124 ? -47.567 -7.042 53.906 1.00 73.88 124 GLU A N 1
ATOM 1001 C CA . GLU A 1 124 ? -47.488 -7.437 52.499 1.00 73.88 124 GLU A CA 1
ATOM 1002 C C . GLU A 1 124 ? -46.323 -6.751 51.780 1.00 73.88 124 GLU A C 1
ATOM 1004 O O . GLU A 1 124 ? -45.574 -7.428 51.083 1.00 73.88 124 GLU A O 1
ATOM 1009 N N . GLU A 1 125 ? -46.054 -5.471 52.050 1.00 74.25 125 GLU A N 1
ATOM 1010 C CA . GLU A 1 125 ? -44.858 -4.786 51.534 1.00 74.25 125 GLU A CA 1
ATOM 1011 C C . GLU A 1 125 ? -43.563 -5.461 52.001 1.00 74.25 125 GLU A C 1
ATOM 1013 O O . GLU A 1 125 ? -42.653 -5.703 51.209 1.00 74.25 125 GLU A O 1
ATOM 1018 N N . ARG A 1 126 ? -43.494 -5.855 53.280 1.00 75.62 126 ARG A N 1
ATOM 1019 C CA . ARG A 1 126 ? -42.344 -6.609 53.806 1.00 75.62 126 ARG A CA 1
ATOM 1020 C C . ARG A 1 126 ? -42.187 -7.972 53.134 1.00 75.62 126 ARG A C 1
ATOM 1022 O O . ARG A 1 126 ? -41.061 -8.413 52.921 1.00 75.62 126 ARG A O 1
ATOM 1029 N N . ARG A 1 127 ? -43.291 -8.648 52.802 1.00 78.88 127 ARG A N 1
ATOM 1030 C CA . ARG A 1 127 ? -43.269 -9.924 52.068 1.00 78.88 127 ARG A CA 1
ATOM 1031 C C . ARG A 1 127 ? -42.871 -9.737 50.606 1.00 78.88 127 ARG A C 1
ATOM 1033 O O . ARG A 1 127 ? -42.125 -10.565 50.098 1.00 78.88 127 ARG A O 1
ATOM 1040 N N . ALA A 1 128 ? -43.320 -8.670 49.953 1.00 79.44 128 ALA A N 1
ATOM 1041 C CA . ALA A 1 128 ? -42.940 -8.330 48.586 1.00 79.44 128 ALA A CA 1
ATOM 1042 C C . ALA A 1 128 ? -41.443 -7.999 48.489 1.00 79.44 128 ALA A C 1
ATOM 1044 O O . ALA A 1 128 ? -40.743 -8.602 47.682 1.00 79.44 128 ALA A O 1
ATOM 1045 N N . ALA A 1 129 ? -40.924 -7.169 49.399 1.00 77.81 129 ALA A N 1
ATOM 1046 C CA . ALA A 1 129 ? -39.493 -6.880 49.491 1.00 77.81 129 ALA A CA 1
ATOM 1047 C C . ALA A 1 129 ? -38.660 -8.143 49.800 1.00 77.81 129 ALA A C 1
ATOM 1049 O O . ALA A 1 129 ? -37.559 -8.327 49.279 1.00 77.81 129 ALA A O 1
ATOM 1050 N N . ALA A 1 130 ? -39.194 -9.062 50.616 1.00 80.38 130 ALA A N 1
ATOM 1051 C CA . ALA A 1 130 ? -38.554 -10.352 50.873 1.00 80.38 130 ALA A CA 1
ATOM 1052 C C . ALA A 1 130 ? -38.551 -11.274 49.637 1.00 80.38 130 ALA A C 1
ATOM 1054 O O . ALA A 1 130 ? -37.600 -12.022 49.443 1.00 80.38 130 ALA A O 1
ATOM 1055 N N . ARG A 1 131 ? -39.587 -11.230 48.787 1.00 79.19 131 ARG A N 1
ATOM 1056 C CA . ARG A 1 131 ? -39.623 -11.978 47.517 1.00 79.19 131 ARG A CA 1
ATOM 1057 C C . ARG A 1 131 ? -38.610 -11.417 46.525 1.00 79.19 131 ARG A C 1
ATOM 1059 O O . ARG A 1 131 ? -37.807 -12.178 46.004 1.00 79.19 131 ARG A O 1
ATOM 1066 N N . GLU A 1 132 ? -38.578 -10.101 46.355 1.00 79.06 132 GLU A N 1
ATOM 1067 C CA . GLU A 1 132 ? -37.657 -9.419 45.438 1.00 79.06 132 GLU A CA 1
ATOM 1068 C C . GLU A 1 132 ? -36.182 -9.650 45.807 1.00 79.06 132 GLU A C 1
ATOM 1070 O O . GLU A 1 132 ? -35.349 -9.896 44.941 1.00 79.06 132 GLU A O 1
ATOM 1075 N N . THR A 1 133 ? -35.853 -9.673 47.102 1.00 78.81 133 THR A N 1
ATOM 1076 C CA . THR A 1 133 ? -34.487 -9.987 47.569 1.00 78.81 133 THR A CA 1
ATOM 1077 C C . THR A 1 133 ? -34.085 -11.454 47.384 1.00 78.81 133 THR A C 1
ATOM 1079 O O . THR A 1 133 ? -32.891 -11.760 47.338 1.00 78.81 133 THR A O 1
ATOM 1082 N N . LEU A 1 134 ? -35.055 -12.367 47.279 1.00 78.00 134 LEU A N 1
ATOM 1083 C CA . LEU A 1 134 ? -34.824 -13.793 47.033 1.00 78.00 134 LEU A CA 1
ATOM 1084 C C . LEU A 1 134 ? -34.849 -14.155 45.541 1.00 78.00 134 LEU A C 1
ATOM 1086 O O . LEU A 1 134 ? -34.378 -15.236 45.173 1.00 78.00 134 LEU A O 1
ATOM 1090 N N . GLU A 1 135 ? -35.367 -13.281 44.678 1.00 83.50 135 GLU A N 1
ATOM 1091 C CA . GLU A 1 135 ? -35.407 -13.507 43.238 1.00 83.50 135 GLU A CA 1
ATOM 1092 C C . GLU A 1 135 ? -34.013 -13.389 42.607 1.00 83.50 135 GLU A C 1
ATOM 1094 O O . GLU A 1 135 ? -33.235 -12.472 42.863 1.00 83.50 135 GLU A O 1
ATOM 1099 N N . ARG A 1 136 ? -33.685 -14.356 41.746 1.00 77.75 136 ARG A N 1
ATOM 1100 C CA . ARG A 1 136 ? -32.452 -14.371 40.952 1.00 77.75 136 ARG A CA 1
ATOM 1101 C C . ARG A 1 136 ? -32.830 -14.535 39.484 1.00 77.75 136 ARG A C 1
ATOM 1103 O O . ARG A 1 136 ? -33.076 -15.666 39.058 1.00 77.75 136 ARG A O 1
ATOM 1110 N N . PRO A 1 137 ? -32.918 -13.445 38.703 1.00 76.25 137 PRO A N 1
ATOM 1111 C CA . PRO A 1 137 ? -33.259 -13.547 37.294 1.00 76.25 137 PRO A CA 1
ATOM 1112 C C . PRO A 1 137 ? -32.157 -14.313 36.556 1.00 76.25 137 PRO A C 1
ATOM 1114 O O . PRO A 1 137 ? -30.997 -13.907 36.544 1.00 76.25 137 PRO A O 1
ATOM 1117 N N . LEU A 1 138 ? -32.528 -15.438 35.940 1.00 77.62 138 LEU A N 1
ATOM 1118 C CA . LEU A 1 138 ? -31.599 -16.305 35.206 1.00 77.62 138 LEU A CA 1
ATOM 1119 C C . LEU A 1 138 ? -31.045 -15.640 33.938 1.00 77.62 138 LEU A C 1
ATOM 1121 O O . LEU A 1 138 ? -29.981 -16.020 33.457 1.00 77.62 138 LEU A O 1
ATOM 1125 N N . CYS A 1 139 ? -31.769 -14.669 33.379 1.00 80.56 139 CYS A N 1
ATOM 1126 C CA . CYS A 1 139 ? -31.376 -13.955 32.175 1.00 80.56 139 CYS A CA 1
ATOM 1127 C C . CYS A 1 139 ? -31.969 -12.541 32.177 1.00 80.56 139 CYS A C 1
ATOM 1129 O O . CYS A 1 139 ? -33.134 -12.345 32.524 1.00 80.56 139 CYS A O 1
ATOM 1131 N N . THR A 1 140 ? -31.173 -11.556 31.768 1.00 83.75 140 THR A N 1
ATOM 1132 C CA . THR A 1 140 ? -31.609 -10.175 31.528 1.00 83.75 140 THR A CA 1
ATOM 1133 C C . THR A 1 140 ? -31.590 -9.880 30.030 1.00 83.75 140 THR A C 1
ATOM 1135 O O . THR A 1 140 ? -30.897 -10.551 29.267 1.00 83.75 140 THR A O 1
ATOM 1138 N N . LYS A 1 141 ? -32.305 -8.838 29.585 1.00 86.69 141 LYS A N 1
ATOM 1139 C CA . LYS A 1 141 ? -32.278 -8.405 28.173 1.00 86.69 141 LYS A CA 1
ATOM 1140 C C . LYS A 1 141 ? -30.849 -8.163 27.662 1.00 86.69 141 LYS A C 1
ATOM 1142 O O . LYS A 1 141 ? -30.552 -8.447 26.510 1.00 86.69 141 LYS A O 1
ATOM 1147 N N . GLU A 1 142 ? -29.964 -7.685 28.530 1.00 84.38 142 GLU A N 1
ATOM 1148 C CA . GLU A 1 142 ? -28.548 -7.444 28.232 1.00 84.38 142 GLU A CA 1
ATOM 1149 C C . GLU A 1 142 ? -27.740 -8.744 28.184 1.00 84.38 142 GLU A C 1
ATOM 1151 O O . GLU A 1 142 ? -26.902 -8.908 27.301 1.00 84.38 142 GLU A O 1
ATOM 1156 N N . SER A 1 143 ? -28.039 -9.702 29.069 1.00 82.56 143 SER A N 1
ATOM 1157 C CA . SER A 1 143 ? -27.424 -11.033 29.057 1.00 82.56 143 SER A CA 1
ATOM 1158 C C . SER A 1 143 ? -27.727 -11.814 27.774 1.00 82.56 143 SER A C 1
ATOM 1160 O O . SER A 1 143 ? -26.922 -12.658 27.402 1.00 82.56 143 SER A O 1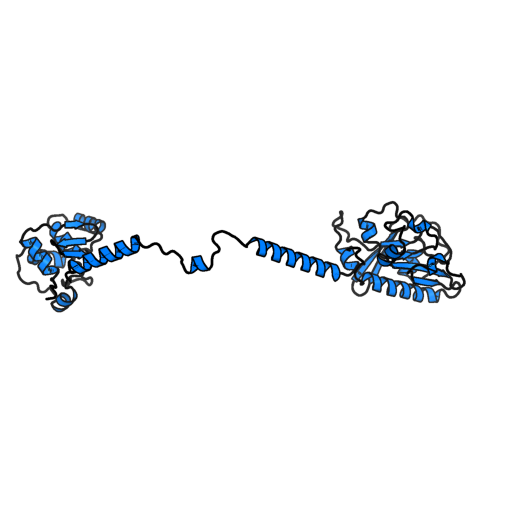
ATOM 1162 N N . ILE A 1 144 ? -28.847 -11.545 27.093 1.00 83.56 144 ILE A N 1
ATOM 1163 C CA . ILE A 1 144 ? -29.180 -12.159 25.791 1.00 83.56 144 ILE A CA 1
ATOM 1164 C C . ILE A 1 144 ? -28.260 -11.633 24.678 1.00 83.56 144 ILE A C 1
ATOM 1166 O O . ILE A 1 144 ? -27.946 -12.353 23.733 1.00 83.56 144 ILE A O 1
ATOM 1170 N N . LEU A 1 145 ? -27.822 -10.376 24.782 1.00 83.75 145 LEU A N 1
ATOM 1171 C CA . LEU A 1 145 ? -26.977 -9.716 23.783 1.00 83.75 145 LEU A CA 1
ATOM 1172 C C . LEU A 1 145 ? -25.480 -9.974 23.998 1.00 83.75 145 LEU A C 1
ATOM 1174 O O . LEU A 1 145 ? -24.666 -9.605 23.152 1.00 83.75 145 LEU A O 1
ATOM 1178 N N . GLN A 1 146 ? -25.108 -10.578 25.126 1.00 79.06 146 GLN A N 1
ATOM 1179 C CA . GLN A 1 146 ? -23.725 -10.846 25.491 1.00 79.06 146 GLN A CA 1
ATOM 1180 C C . GLN A 1 146 ? -23.436 -12.342 25.424 1.00 79.06 146 GLN A C 1
ATOM 1182 O O . GLN A 1 146 ? -24.200 -13.172 25.905 1.00 79.06 146 GLN A O 1
ATOM 1187 N N . THR A 1 147 ? -22.290 -12.696 24.853 1.00 79.50 147 THR A N 1
ATOM 1188 C CA . THR A 1 147 ? -21.785 -14.067 24.877 1.00 79.50 147 THR A CA 1
ATOM 1189 C C . THR A 1 147 ? -20.899 -14.248 26.111 1.00 79.50 147 THR A C 1
ATOM 1191 O O . THR A 1 147 ? -19.822 -13.654 26.168 1.00 79.50 147 THR A O 1
ATOM 1194 N N . PRO A 1 148 ? -21.302 -15.062 27.104 1.00 70.94 148 PRO A N 1
ATOM 1195 C CA . PRO A 1 148 ? -20.654 -15.080 28.419 1.00 70.94 148 PRO A CA 1
ATOM 1196 C C . PRO A 1 148 ? -19.211 -15.603 28.400 1.00 70.94 148 PRO A C 1
ATOM 1198 O O . PRO A 1 148 ? -18.403 -15.190 29.223 1.00 70.94 148 PRO A O 1
ATOM 1201 N N . ASN A 1 149 ? -18.866 -16.471 27.444 1.00 76.00 149 ASN A N 1
ATOM 1202 C CA . ASN A 1 149 ? -17.578 -17.176 27.439 1.00 76.00 149 ASN A CA 1
ATOM 1203 C C . ASN A 1 149 ? -16.691 -16.875 26.223 1.00 76.00 149 ASN A C 1
ATOM 1205 O O . ASN A 1 149 ? -15.606 -17.441 26.110 1.00 76.00 149 ASN A O 1
ATOM 1209 N N . VAL A 1 150 ? -17.129 -16.021 25.291 1.00 80.31 150 VAL A N 1
ATOM 1210 C CA . VAL A 1 150 ? -16.387 -15.778 24.043 1.00 80.31 150 VAL A CA 1
ATOM 1211 C C . VAL A 1 150 ? -16.476 -14.313 23.643 1.00 80.31 150 VAL A C 1
ATOM 1213 O O . VAL A 1 150 ? -17.564 -13.754 23.546 1.00 80.31 150 VAL A O 1
ATOM 1216 N N . SER A 1 151 ? -15.323 -13.702 23.365 1.00 81.62 151 SER A N 1
ATOM 1217 C CA . SER A 1 151 ? -15.229 -12.365 22.779 1.00 81.62 151 SER A CA 1
ATOM 1218 C C . SER A 1 151 ? -14.815 -12.460 21.316 1.00 81.62 151 SER A C 1
ATOM 1220 O O . SER A 1 151 ? -13.756 -12.990 20.988 1.00 81.62 151 SER A O 1
ATOM 1222 N N . TYR A 1 152 ? -15.620 -11.878 20.430 1.00 84.12 152 TYR A N 1
ATOM 1223 C CA . TYR A 1 152 ? -15.342 -11.821 18.992 1.00 84.12 152 TYR A CA 1
ATOM 1224 C C . TYR A 1 152 ? -14.603 -10.545 18.569 1.00 84.12 152 TYR A C 1
ATOM 1226 O O . TYR A 1 152 ? -14.527 -10.224 17.383 1.00 84.12 152 TYR A O 1
ATOM 1234 N N . LYS A 1 153 ? -14.012 -9.804 19.516 1.00 86.00 153 LYS A N 1
ATOM 1235 C CA . LYS A 1 153 ? -13.257 -8.571 19.225 1.00 86.00 153 LYS A CA 1
ATOM 1236 C C . LYS A 1 153 ? -12.109 -8.801 18.230 1.00 86.00 153 LYS A C 1
ATOM 1238 O O . LYS A 1 153 ? -11.789 -7.905 17.452 1.00 86.00 153 LYS A O 1
ATOM 1243 N N . TYR A 1 154 ? -11.541 -10.008 18.202 1.00 86.88 154 TYR A N 1
ATOM 1244 C CA . TYR A 1 154 ? -10.502 -10.389 17.242 1.00 86.88 154 TYR A CA 1
ATOM 1245 C C . TYR A 1 154 ? -10.989 -10.369 15.777 1.00 86.88 154 TYR A C 1
ATOM 1247 O O . TYR A 1 154 ? -10.195 -10.141 14.865 1.00 86.88 154 TYR A O 1
ATOM 1255 N N . LEU A 1 155 ? -12.292 -10.557 15.525 1.00 87.44 155 LEU A N 1
ATOM 1256 C CA . LEU A 1 155 ? -12.859 -10.458 14.176 1.00 87.44 155 LEU A CA 1
ATOM 1257 C C . LEU A 1 155 ? -12.840 -9.013 13.674 1.00 87.44 155 LEU A C 1
ATOM 1259 O O . LEU A 1 155 ? -12.533 -8.774 12.511 1.00 87.44 155 LEU A O 1
ATOM 1263 N N . LEU A 1 156 ? -13.094 -8.035 14.550 1.00 87.31 156 LEU A N 1
ATOM 1264 C CA . LEU A 1 156 ? -12.989 -6.613 14.207 1.00 87.31 156 LEU A CA 1
ATOM 1265 C C . LEU A 1 156 ? -11.549 -6.232 13.854 1.00 87.31 156 LEU A C 1
ATOM 1267 O O . LEU A 1 156 ? -11.325 -5.522 12.873 1.00 87.31 156 LEU A O 1
ATOM 1271 N N . THR A 1 157 ? -10.563 -6.712 14.618 1.00 89.69 157 THR A N 1
ATOM 1272 C CA . THR A 1 157 ? -9.147 -6.469 14.300 1.00 89.69 157 THR A CA 1
ATOM 1273 C C . THR A 1 157 ? -8.755 -7.131 12.982 1.00 89.69 157 THR A C 1
ATOM 1275 O O . THR A 1 157 ? -8.180 -6.461 12.127 1.00 89.69 157 THR A O 1
ATOM 1278 N N . TYR A 1 158 ? -9.159 -8.387 12.766 1.00 90.62 158 TYR A N 1
ATOM 1279 C CA . TYR A 1 158 ? -8.911 -9.118 11.522 1.00 90.62 158 TYR A CA 1
ATOM 1280 C C . TYR A 1 158 ? -9.538 -8.426 10.299 1.00 90.62 158 TYR A C 1
ATOM 1282 O O . TYR A 1 158 ? -8.869 -8.207 9.288 1.00 90.62 158 TYR A O 1
ATOM 1290 N N . CYS A 1 159 ? -10.806 -8.015 10.390 1.00 89.56 159 CYS A N 1
ATOM 1291 C CA . CYS A 1 159 ? -11.495 -7.308 9.311 1.00 89.56 159 CYS A CA 1
ATOM 1292 C C . CYS A 1 159 ? -10.831 -5.966 8.993 1.00 89.56 159 CYS A C 1
ATOM 1294 O O . CYS A 1 159 ? -10.605 -5.653 7.823 1.00 89.56 159 CYS A O 1
ATOM 1296 N N . ASN A 1 160 ? -10.464 -5.188 10.013 1.00 90.12 160 ASN A N 1
ATOM 1297 C CA . ASN A 1 160 ? -9.780 -3.911 9.820 1.00 90.12 160 ASN A CA 1
ATOM 1298 C C . ASN A 1 160 ? -8.408 -4.083 9.159 1.00 90.12 160 ASN A C 1
ATOM 1300 O O . ASN A 1 160 ? -8.042 -3.310 8.271 1.00 90.12 160 ASN A O 1
ATOM 1304 N N . GLU A 1 161 ? -7.649 -5.096 9.565 1.00 88.25 161 GLU A N 1
ATOM 1305 C CA . GLU A 1 161 ? -6.349 -5.405 8.978 1.00 88.25 161 GLU A CA 1
ATOM 1306 C C . GLU A 1 161 ? -6.477 -5.883 7.525 1.00 88.25 161 GLU A C 1
ATOM 1308 O O . GLU A 1 161 ? -5.778 -5.384 6.642 1.00 88.25 161 GLU A O 1
ATOM 1313 N N . SER A 1 162 ? -7.453 -6.747 7.238 1.00 85.75 162 SER A N 1
ATOM 1314 C CA . SER A 1 162 ? -7.781 -7.193 5.879 1.00 85.75 162 SER A CA 1
ATOM 1315 C C . SER A 1 162 ? -8.188 -6.025 4.969 1.00 85.75 162 SER A C 1
ATOM 1317 O O . SER A 1 162 ? -7.699 -5.905 3.842 1.00 85.75 162 SER A O 1
ATOM 1319 N N . MET A 1 163 ? -9.009 -5.096 5.468 1.00 83.06 163 MET A N 1
ATOM 1320 C CA . MET A 1 163 ? -9.411 -3.888 4.737 1.00 83.06 163 MET A CA 1
ATOM 1321 C C . MET A 1 163 ? -8.222 -2.954 4.464 1.00 83.06 163 MET A C 1
ATOM 1323 O O . MET A 1 163 ? -8.074 -2.459 3.343 1.00 83.06 163 MET A O 1
ATOM 1327 N N . LYS A 1 164 ? -7.330 -2.754 5.445 1.00 83.25 164 LYS A N 1
ATOM 1328 C CA . LYS A 1 164 ? -6.084 -1.986 5.262 1.00 83.25 164 LYS A CA 1
ATOM 1329 C C . LYS A 1 164 ? -5.166 -2.633 4.224 1.00 83.25 164 LYS A C 1
ATOM 1331 O O . LYS A 1 164 ? -4.644 -1.931 3.359 1.00 83.25 164 LYS A O 1
ATOM 1336 N N . ASN A 1 165 ? -5.007 -3.954 4.266 1.00 78.50 165 ASN A N 1
ATOM 1337 C CA . ASN A 1 165 ? -4.183 -4.691 3.309 1.00 78.50 165 ASN A CA 1
ATOM 1338 C C . ASN A 1 165 ? -4.758 -4.624 1.888 1.00 78.50 165 ASN A C 1
ATOM 1340 O O . ASN A 1 165 ? -4.010 -4.359 0.949 1.00 78.50 165 ASN A O 1
ATOM 1344 N N . ARG A 1 166 ? -6.083 -4.744 1.721 1.00 74.94 166 ARG A N 1
ATOM 1345 C CA . ARG A 1 166 ? -6.747 -4.535 0.421 1.00 74.94 166 ARG A CA 1
ATOM 1346 C C . ARG A 1 166 ? -6.552 -3.117 -0.110 1.00 74.94 166 ARG A C 1
ATOM 1348 O O . ARG A 1 166 ? -6.334 -2.947 -1.307 1.00 74.94 166 ARG A O 1
ATOM 1355 N N . LYS A 1 167 ? -6.615 -2.101 0.758 1.00 71.75 167 LYS A N 1
ATOM 1356 C CA . LYS A 1 167 ? -6.379 -0.703 0.367 1.00 71.75 167 LYS A CA 1
ATOM 1357 C C . LYS A 1 167 ? -4.935 -0.489 -0.099 1.00 71.75 167 LYS A C 1
ATOM 1359 O O . LYS A 1 167 ? -4.736 0.027 -1.191 1.00 71.75 167 LYS A O 1
ATOM 1364 N N . ARG A 1 168 ? -3.949 -0.993 0.655 1.00 66.06 168 ARG A N 1
ATOM 1365 C CA . ARG A 1 168 ? -2.526 -0.974 0.265 1.00 66.06 168 ARG A CA 1
ATOM 1366 C C . ARG A 1 168 ? -2.277 -1.691 -1.061 1.00 66.06 168 ARG A C 1
ATOM 1368 O O . ARG A 1 168 ? -1.565 -1.165 -1.907 1.00 66.06 168 ARG A O 1
ATOM 1375 N N . GLN A 1 169 ? -2.890 -2.858 -1.262 1.00 62.94 169 GLN A N 1
ATOM 1376 C CA . GLN A 1 169 ? -2.767 -3.607 -2.514 1.00 62.94 169 GLN A CA 1
ATOM 1377 C C . GLN A 1 169 ? -3.348 -2.835 -3.706 1.00 62.94 169 GLN A C 1
ATOM 1379 O O . GLN A 1 169 ? -2.678 -2.727 -4.730 1.00 62.94 169 GLN A O 1
ATOM 1384 N N . ARG A 1 170 ? -4.539 -2.235 -3.562 1.00 60.81 170 ARG A N 1
ATOM 1385 C CA . ARG A 1 170 ? -5.158 -1.389 -4.601 1.00 60.81 170 ARG A CA 1
ATOM 1386 C C . ARG A 1 170 ? -4.339 -0.140 -4.918 1.00 60.81 170 ARG A C 1
ATOM 1388 O O . ARG A 1 170 ? -4.233 0.246 -6.076 1.00 60.81 170 ARG A O 1
ATOM 1395 N N . GLU A 1 171 ? -3.760 0.492 -3.903 1.00 58.34 171 GLU A N 1
ATOM 1396 C CA . GLU A 1 171 ? -2.867 1.635 -4.101 1.00 58.34 171 GLU A CA 1
ATOM 1397 C C . GLU A 1 171 ? -1.596 1.199 -4.840 1.00 58.34 171 GLU A C 1
ATOM 1399 O O . GLU A 1 171 ? -1.212 1.843 -5.806 1.00 58.34 171 GLU A O 1
ATOM 1404 N N . SER A 1 172 ? -0.994 0.059 -4.489 1.00 56.91 172 SER A N 1
ATOM 1405 C CA . SER A 1 172 ? 0.187 -0.453 -5.198 1.00 56.91 172 SER A CA 1
ATOM 1406 C C . SER A 1 172 ? -0.087 -0.930 -6.631 1.00 56.91 172 SER A C 1
ATOM 1408 O O . SER A 1 172 ? 0.808 -0.846 -7.464 1.00 56.91 172 SER A O 1
ATOM 1410 N N . SER A 1 173 ? -1.299 -1.404 -6.945 1.00 56.12 173 SER A N 1
ATOM 1411 C CA . SER A 1 173 ? -1.653 -1.854 -8.300 1.00 56.12 173 SER A CA 1
ATOM 1412 C C . SER A 1 173 ? -1.983 -0.708 -9.259 1.00 56.12 173 SER A C 1
ATOM 1414 O O . SER A 1 173 ? -1.909 -0.901 -10.468 1.00 56.12 173 SER A O 1
ATOM 1416 N N . ASN A 1 174 ? -2.355 0.463 -8.732 1.00 57.84 174 ASN A N 1
ATOM 1417 C CA . ASN A 1 174 ? -2.779 1.620 -9.527 1.00 57.84 174 ASN A CA 1
ATOM 1418 C C . ASN A 1 174 ? -1.701 2.707 -9.657 1.00 57.84 174 ASN A C 1
ATOM 1420 O O . ASN A 1 174 ? -1.918 3.688 -10.364 1.00 57.84 174 ASN A O 1
ATOM 1424 N N . LEU A 1 175 ? -0.564 2.570 -8.969 1.00 66.81 175 LEU A N 1
ATOM 1425 C CA . LEU A 1 175 ? 0.535 3.524 -9.086 1.00 66.81 175 LEU A CA 1
ATOM 1426 C C . LEU A 1 175 ? 1.340 3.255 -10.359 1.00 66.81 175 LEU A C 1
ATOM 1428 O O . LEU A 1 175 ? 1.718 2.122 -10.659 1.00 66.81 175 LEU A O 1
ATOM 1432 N N . SER A 1 176 ? 1.611 4.329 -11.097 1.00 73.69 176 SER A N 1
ATOM 1433 C CA . SER A 1 176 ? 2.525 4.299 -12.239 1.00 73.69 176 SER A CA 1
ATOM 1434 C C . SER A 1 176 ? 3.956 3.995 -11.782 1.00 73.69 176 SER A C 1
ATOM 1436 O O . SER A 1 176 ? 4.341 4.356 -10.666 1.00 73.69 176 SER A O 1
ATOM 1438 N N . PHE A 1 177 ? 4.767 3.371 -12.646 1.00 78.19 177 PHE A N 1
ATOM 1439 C CA . PHE A 1 177 ? 6.185 3.109 -12.363 1.00 78.19 177 PHE A CA 1
ATOM 1440 C C . PHE A 1 177 ? 6.918 4.374 -11.881 1.00 78.19 177 PHE A C 1
ATOM 1442 O O . PHE A 1 177 ? 7.665 4.334 -10.903 1.00 78.19 177 PHE A O 1
ATOM 1449 N N . LEU A 1 178 ? 6.650 5.516 -12.520 1.00 76.25 178 LEU A N 1
ATOM 1450 C CA . LEU A 1 178 ? 7.223 6.812 -12.152 1.00 76.25 178 LEU A CA 1
ATOM 1451 C C . LEU A 1 178 ? 6.870 7.216 -10.710 1.00 76.25 178 LEU A C 1
ATOM 1453 O O . LEU A 1 178 ? 7.742 7.635 -9.953 1.00 76.25 178 LEU A O 1
ATOM 1457 N N . GLU A 1 179 ? 5.610 7.072 -10.301 1.00 76.06 179 GLU A N 1
ATOM 1458 C CA . GLU A 1 179 ? 5.175 7.421 -8.943 1.00 76.06 179 GLU A CA 1
ATOM 1459 C C . GLU A 1 179 ? 5.689 6.449 -7.885 1.00 76.06 179 GLU A C 1
ATOM 1461 O O . GLU A 1 179 ? 5.936 6.866 -6.754 1.00 76.06 179 GLU A O 1
ATOM 1466 N N . GLU A 1 180 ? 5.871 5.174 -8.231 1.00 75.12 180 GLU A N 1
ATOM 1467 C CA . GLU A 1 180 ? 6.531 4.215 -7.347 1.00 75.12 180 GLU A CA 1
ATOM 1468 C C . GLU A 1 180 ? 7.988 4.616 -7.114 1.00 75.12 180 GLU A C 1
ATOM 1470 O O . GLU A 1 180 ? 8.426 4.661 -5.965 1.00 75.12 180 GLU A O 1
ATOM 1475 N N . VAL A 1 181 ? 8.717 4.950 -8.186 1.00 78.19 181 VAL A N 1
ATOM 1476 C CA . VAL A 1 181 ? 10.122 5.365 -8.112 1.00 78.19 181 VAL A CA 1
ATOM 1477 C C . VAL A 1 181 ? 10.270 6.610 -7.250 1.00 78.19 181 VAL A C 1
ATOM 1479 O O . VAL A 1 181 ? 11.054 6.564 -6.308 1.00 78.19 181 VAL A O 1
ATOM 1482 N N . LEU A 1 182 ? 9.466 7.654 -7.487 1.00 76.75 182 LEU A N 1
ATOM 1483 C CA . LEU A 1 182 ? 9.505 8.904 -6.716 1.00 76.75 182 LEU A CA 1
ATOM 1484 C C . LEU A 1 182 ? 9.179 8.726 -5.221 1.00 76.75 182 LEU A C 1
ATOM 1486 O O . LEU A 1 182 ? 9.610 9.536 -4.406 1.00 76.75 182 LEU A O 1
ATOM 1490 N N . LYS A 1 183 ? 8.425 7.683 -4.845 1.00 72.81 183 LYS A N 1
ATOM 1491 C CA . LYS A 1 183 ? 8.033 7.395 -3.451 1.00 72.81 183 LYS A CA 1
ATOM 1492 C C . LYS A 1 183 ? 9.026 6.503 -2.696 1.00 72.81 183 LYS A C 1
ATOM 1494 O O . LYS A 1 183 ? 8.779 6.185 -1.530 1.00 72.81 183 LYS A O 1
ATOM 1499 N N . LEU A 1 184 ? 10.115 6.049 -3.325 1.00 68.69 184 LEU A N 1
ATOM 1500 C CA . LEU A 1 184 ? 11.087 5.179 -2.658 1.00 68.69 184 LEU A CA 1
ATOM 1501 C C . LEU A 1 184 ? 11.826 5.931 -1.533 1.00 68.69 184 LEU A C 1
ATOM 1503 O O . LEU A 1 184 ? 12.325 7.030 -1.766 1.00 68.69 184 LEU A O 1
ATOM 1507 N N . PRO A 1 185 ? 11.962 5.342 -0.327 1.00 57.91 185 PRO A N 1
ATOM 1508 C CA . PRO A 1 185 ? 12.717 5.960 0.758 1.00 57.91 185 PRO A CA 1
ATOM 1509 C C . PRO A 1 185 ? 14.205 6.033 0.387 1.00 57.91 185 PRO A C 1
ATOM 1511 O O . PRO A 1 185 ? 14.843 5.002 0.140 1.00 57.91 185 PRO A O 1
ATOM 1514 N N . HIS A 1 186 ? 14.759 7.247 0.342 1.00 58.84 186 HIS A N 1
ATOM 1515 C CA . HIS A 1 186 ? 16.168 7.499 0.041 1.00 58.84 186 HIS A CA 1
ATOM 1516 C C . HIS A 1 186 ? 16.915 8.029 1.273 1.00 58.84 186 HIS A C 1
ATOM 1518 O O . HIS A 1 186 ? 16.328 8.697 2.121 1.00 58.84 186 HIS A O 1
ATOM 1524 N N . LYS A 1 187 ? 18.201 7.667 1.409 1.00 54.97 187 LYS A N 1
ATOM 1525 C CA . LYS A 1 187 ? 19.013 7.971 2.606 1.00 54.97 187 LYS A CA 1
ATOM 1526 C C . LYS A 1 187 ? 19.335 9.465 2.746 1.00 54.97 187 LYS A C 1
ATOM 1528 O O . LYS A 1 187 ? 19.557 9.923 3.860 1.00 54.97 187 LYS A O 1
ATOM 1533 N N . SER A 1 188 ? 19.349 10.200 1.642 1.00 52.19 188 SER A N 1
ATOM 1534 C CA . SER A 1 188 ? 19.493 11.654 1.574 1.00 52.19 188 SER A CA 1
ATOM 1535 C C . SER A 1 188 ? 18.110 12.264 1.342 1.00 52.19 188 SER A C 1
ATOM 1537 O O . SER A 1 188 ? 17.496 12.028 0.305 1.00 52.19 188 SER A O 1
ATOM 1539 N N . GLN A 1 189 ? 17.595 13.007 2.324 1.00 52.38 189 GLN A N 1
ATOM 1540 C CA . GLN A 1 189 ? 16.231 13.555 2.308 1.00 52.38 189 GLN A CA 1
ATOM 1541 C C . GLN A 1 189 ? 16.011 14.691 1.286 1.00 52.38 189 GLN A C 1
ATOM 1543 O O . GLN A 1 189 ? 14.870 15.101 1.097 1.00 52.38 189 GLN A O 1
ATOM 1548 N N . ASP A 1 190 ? 17.054 15.140 0.579 1.00 50.00 190 ASP A N 1
ATOM 1549 C CA . ASP A 1 190 ? 16.996 16.359 -0.244 1.00 50.00 190 ASP A CA 1
ATOM 1550 C C . ASP A 1 190 ? 16.870 16.128 -1.760 1.00 50.00 190 ASP A C 1
ATOM 1552 O O . ASP A 1 190 ? 16.611 17.075 -2.499 1.00 50.00 190 ASP A O 1
ATOM 1556 N N . ILE A 1 191 ? 17.030 14.893 -2.260 1.00 55.19 191 ILE A N 1
ATOM 1557 C CA . ILE A 1 191 ? 16.976 14.617 -3.707 1.00 55.19 191 ILE A CA 1
ATOM 1558 C C . ILE A 1 191 ? 16.009 13.458 -3.979 1.00 55.19 191 ILE A C 1
ATOM 1560 O O . ILE A 1 191 ? 16.266 12.335 -3.531 1.00 55.19 191 ILE A O 1
ATOM 1564 N N . PRO A 1 192 ? 14.898 13.689 -4.707 1.00 60.94 192 PRO A N 1
ATOM 1565 C CA . PRO A 1 192 ? 13.959 12.628 -5.030 1.00 60.94 192 PRO A CA 1
ATOM 1566 C C . PRO A 1 192 ? 14.642 11.551 -5.891 1.00 60.94 192 PRO A C 1
ATOM 1568 O O . PRO A 1 192 ? 15.434 11.873 -6.775 1.00 60.94 192 PRO A O 1
ATOM 1571 N N . PRO A 1 193 ? 14.348 10.260 -5.667 1.00 73.56 193 PRO A N 1
ATOM 1572 C CA . PRO A 1 193 ? 14.886 9.176 -6.484 1.00 73.56 193 PRO A CA 1
ATOM 1573 C C . PRO A 1 193 ? 14.462 9.317 -7.953 1.00 73.56 193 PRO A C 1
ATOM 1575 O O . PRO A 1 193 ? 13.280 9.246 -8.285 1.00 73.56 193 PRO A O 1
ATOM 1578 N N . HIS A 1 194 ? 15.441 9.460 -8.843 1.00 84.56 194 HIS A N 1
ATOM 1579 C CA . HIS A 1 194 ? 15.224 9.591 -10.285 1.00 84.56 194 HIS A CA 1
ATOM 1580 C C . HIS A 1 194 ? 15.192 8.228 -10.997 1.00 84.56 194 HIS A C 1
ATOM 1582 O O . HIS A 1 194 ? 15.913 7.316 -10.568 1.00 84.56 194 HIS A O 1
ATOM 1588 N N . PRO A 1 195 ? 14.387 8.054 -12.066 1.00 88.69 195 PRO A N 1
ATOM 1589 C CA . PRO A 1 195 ? 14.433 6.856 -12.899 1.00 88.69 195 PRO A CA 1
ATOM 1590 C C . PRO A 1 195 ? 15.771 6.736 -13.635 1.00 88.69 195 PRO A C 1
ATOM 1592 O O . PRO A 1 195 ? 16.331 7.733 -14.092 1.00 88.69 195 PRO A O 1
ATOM 1595 N N . ILE A 1 196 ? 16.257 5.503 -13.775 1.00 91.25 196 ILE A N 1
ATOM 1596 C CA . ILE A 1 196 ? 17.558 5.200 -14.376 1.00 91.25 196 ILE A CA 1
ATOM 1597 C C . ILE A 1 196 ? 17.389 4.684 -15.808 1.00 91.25 196 ILE A C 1
ATOM 1599 O O . ILE A 1 196 ? 16.546 3.817 -16.069 1.00 91.25 196 ILE A O 1
ATOM 1603 N N . ILE A 1 197 ? 18.231 5.176 -16.716 1.00 92.00 197 ILE A N 1
ATOM 1604 C CA . ILE A 1 197 ? 18.409 4.653 -18.073 1.00 92.00 197 ILE A CA 1
ATOM 1605 C C . ILE A 1 197 ? 19.804 4.034 -18.157 1.00 92.00 197 ILE A C 1
ATOM 1607 O O . ILE A 1 197 ? 20.801 4.712 -17.912 1.00 92.00 197 ILE A O 1
ATOM 1611 N N . LEU A 1 198 ? 19.870 2.747 -18.495 1.00 91.38 198 LEU A N 1
ATOM 1612 C CA . LEU A 1 198 ? 21.134 2.052 -18.717 1.00 91.38 198 LEU A CA 1
ATOM 1613 C C . LEU A 1 198 ? 21.517 2.121 -20.187 1.00 91.38 198 LEU A C 1
ATOM 1615 O O . LEU A 1 198 ? 20.732 1.752 -21.061 1.00 91.38 198 LEU A O 1
ATOM 1619 N N . VAL A 1 199 ? 22.734 2.571 -20.440 1.00 90.31 199 VAL A N 1
ATOM 1620 C CA . VAL A 1 199 ? 23.337 2.667 -21.767 1.00 90.31 199 VAL A CA 1
ATOM 1621 C C . VAL A 1 199 ? 24.599 1.810 -21.756 1.00 90.31 199 VAL A C 1
ATOM 1623 O O . VAL A 1 199 ? 25.223 1.693 -20.713 1.00 90.31 199 VAL A O 1
ATOM 1626 N N . PRO A 1 200 ? 24.969 1.136 -22.846 1.00 86.75 200 PRO A N 1
ATOM 1627 C CA . PRO A 1 200 ? 26.125 0.259 -22.800 1.00 86.75 200 PRO A CA 1
ATOM 1628 C C . PRO A 1 200 ? 27.466 1.006 -22.885 1.00 86.75 200 PRO A C 1
ATOM 1630 O O . PRO A 1 200 ? 27.551 2.087 -23.471 1.00 86.75 200 PRO A O 1
ATOM 1633 N N . SER A 1 201 ? 28.524 0.366 -22.372 1.00 80.62 201 SER A N 1
ATOM 1634 C CA . SER A 1 201 ? 29.864 0.972 -22.254 1.00 80.62 201 SER A CA 1
ATOM 1635 C C . SER A 1 201 ? 30.627 0.996 -23.562 1.00 80.62 201 SER A C 1
ATOM 1637 O O . SER A 1 201 ? 31.426 1.893 -23.809 1.00 80.62 201 SER A O 1
ATOM 1639 N N . ASN A 1 202 ? 30.394 -0.003 -24.416 1.00 79.12 202 ASN A N 1
ATOM 1640 C CA . ASN A 1 202 ? 31.151 -0.119 -25.654 1.00 79.12 202 ASN A CA 1
ATOM 1641 C C . ASN A 1 202 ? 30.603 0.859 -26.692 1.00 79.12 202 ASN A C 1
ATOM 1643 O O . ASN A 1 202 ? 29.445 0.745 -27.110 1.00 79.12 202 ASN A O 1
ATOM 1647 N N . GLN A 1 203 ? 31.454 1.765 -27.164 1.00 72.75 203 GLN A N 1
ATOM 1648 C CA . GLN A 1 203 ? 31.140 2.622 -28.297 1.00 72.75 203 GLN A CA 1
ATOM 1649 C C . GLN A 1 203 ? 31.085 1.770 -29.566 1.00 72.75 203 GLN A C 1
ATOM 1651 O O . GLN A 1 203 ? 32.059 1.143 -29.973 1.00 72.75 203 GLN A O 1
ATOM 1656 N N . SER A 1 204 ? 29.905 1.714 -30.173 1.00 77.62 204 SER A N 1
ATOM 1657 C CA . SER A 1 204 ? 29.690 1.072 -31.467 1.00 77.62 204 SER A CA 1
ATOM 1658 C C . SER A 1 204 ? 28.908 2.032 -32.359 1.00 77.62 204 SER A C 1
ATOM 1660 O O . SER A 1 204 ? 27.962 2.669 -31.882 1.00 77.62 204 SER A O 1
ATOM 1662 N N . PRO A 1 205 ? 29.295 2.176 -33.637 1.00 77.44 205 PRO A N 1
ATOM 1663 C CA . PRO A 1 205 ? 28.628 3.099 -34.539 1.00 77.44 205 PRO A CA 1
ATOM 1664 C C . PRO A 1 205 ? 27.183 2.632 -34.759 1.00 77.44 205 PRO A C 1
ATOM 1666 O O . PRO A 1 205 ? 26.921 1.461 -35.038 1.00 77.44 205 PRO A O 1
ATOM 1669 N N . GLY A 1 206 ? 26.236 3.550 -34.591 1.00 77.94 206 GLY A N 1
ATOM 1670 C CA . GLY A 1 206 ? 24.796 3.289 -34.627 1.00 77.94 206 GLY A CA 1
ATOM 1671 C C . GLY A 1 206 ? 24.184 2.900 -33.280 1.00 77.94 206 GLY A C 1
ATOM 1672 O O . GLY A 1 206 ? 22.970 2.716 -33.218 1.00 77.94 206 GLY A O 1
ATOM 1673 N N . ASN A 1 207 ? 24.981 2.806 -32.209 1.00 84.31 207 ASN A N 1
ATOM 1674 C CA . ASN A 1 207 ? 24.516 2.546 -30.846 1.00 84.31 207 ASN A CA 1
ATOM 1675 C C . ASN A 1 207 ? 24.712 3.765 -29.927 1.00 84.31 207 ASN A C 1
ATOM 1677 O O . ASN A 1 207 ? 25.482 4.681 -30.237 1.00 84.31 207 ASN A O 1
ATOM 1681 N N . LEU A 1 208 ? 23.999 3.783 -28.797 1.00 86.12 208 LEU A N 1
ATOM 1682 C CA . LEU A 1 208 ? 24.177 4.792 -27.756 1.00 86.12 208 LEU A CA 1
ATOM 1683 C C . LEU A 1 208 ? 25.233 4.346 -26.743 1.00 86.12 208 LEU A C 1
ATOM 1685 O O . LEU A 1 208 ? 25.296 3.177 -26.377 1.00 86.12 208 LEU A O 1
ATOM 1689 N N . CYS A 1 209 ? 26.024 5.303 -26.279 1.00 85.94 209 CYS A N 1
ATOM 1690 C CA . CYS A 1 209 ? 26.972 5.232 -25.175 1.00 85.94 209 CYS A CA 1
ATOM 1691 C C . CYS A 1 209 ? 26.744 6.447 -24.257 1.00 85.94 209 CYS A C 1
ATOM 1693 O O . CYS A 1 209 ? 26.005 7.372 -24.602 1.00 85.94 209 CYS A O 1
ATOM 1695 N N . LEU A 1 210 ? 27.386 6.488 -23.089 1.00 85.31 210 LEU A N 1
ATOM 1696 C CA . LEU A 1 210 ? 27.230 7.612 -22.156 1.00 85.31 210 LEU A CA 1
ATOM 1697 C C . LEU A 1 210 ? 27.557 8.979 -22.799 1.00 85.31 210 LEU A C 1
ATOM 1699 O O . LEU A 1 210 ? 26.915 9.979 -22.482 1.00 85.31 210 LEU A O 1
ATOM 1703 N N . HIS A 1 211 ? 28.508 9.009 -23.738 1.00 83.12 211 HIS A N 1
ATOM 1704 C CA . HIS A 1 211 ? 28.971 10.228 -24.406 1.00 83.12 211 HIS A CA 1
ATOM 1705 C C . HIS A 1 211 ? 27.945 10.814 -25.381 1.00 83.12 211 HIS A C 1
ATOM 1707 O O . HIS A 1 211 ? 27.762 12.031 -25.419 1.00 83.12 211 HIS A O 1
ATOM 1713 N N . ASN A 1 212 ? 27.245 9.968 -26.142 1.00 85.31 212 ASN A N 1
ATOM 1714 C CA . ASN A 1 212 ? 26.264 10.418 -27.136 1.00 85.31 212 ASN A CA 1
ATOM 1715 C C . ASN A 1 212 ? 24.826 10.454 -26.596 1.00 85.31 212 ASN A C 1
ATOM 1717 O O . ASN A 1 212 ? 23.982 11.165 -27.147 1.00 85.31 212 ASN A O 1
ATOM 1721 N N . ALA A 1 213 ? 24.548 9.742 -25.497 1.00 86.19 213 ALA A N 1
ATOM 1722 C CA . ALA A 1 213 ? 23.205 9.598 -24.954 1.00 86.19 213 ALA A CA 1
ATOM 1723 C C . ALA A 1 213 ? 22.590 10.948 -24.586 1.00 86.19 213 ALA A C 1
ATOM 1725 O O . ALA A 1 213 ? 21.428 11.179 -24.901 1.00 86.19 213 ALA A O 1
ATOM 1726 N N . LEU A 1 214 ? 23.356 11.864 -23.983 1.00 86.69 214 LEU A N 1
ATOM 1727 C CA . LEU A 1 214 ? 22.830 13.175 -23.595 1.00 86.69 214 LEU A CA 1
ATOM 1728 C C . LEU A 1 214 ? 22.350 13.976 -24.813 1.00 86.69 214 LEU A C 1
ATOM 1730 O O . LEU A 1 214 ? 21.238 14.494 -24.822 1.00 86.69 214 LEU A O 1
ATOM 1734 N N . GLN A 1 215 ? 23.166 14.048 -25.864 1.00 87.06 215 GLN A N 1
ATOM 1735 C CA . GLN A 1 215 ? 22.857 14.830 -27.062 1.00 87.06 215 GLN A CA 1
ATOM 1736 C C . GLN A 1 215 ? 21.703 14.224 -27.859 1.00 87.06 215 GLN A C 1
ATOM 1738 O O . GLN A 1 215 ? 20.828 14.955 -28.328 1.00 87.06 215 GLN A O 1
ATOM 1743 N N . PHE A 1 216 ? 21.661 12.897 -27.965 1.00 88.75 216 PHE A N 1
ATOM 1744 C CA . PHE A 1 216 ? 20.571 12.214 -28.644 1.00 88.75 216 PHE A CA 1
ATOM 1745 C C . PHE A 1 216 ? 19.259 12.328 -27.858 1.00 88.75 216 PHE A C 1
ATOM 1747 O O . PHE A 1 216 ? 18.231 12.683 -28.426 1.00 88.75 216 PHE A O 1
ATOM 1754 N N . LEU A 1 217 ? 19.279 12.078 -26.546 1.00 88.12 217 LEU A N 1
ATOM 1755 C CA . LEU A 1 217 ? 18.068 12.055 -25.724 1.00 88.12 217 LEU A CA 1
ATOM 1756 C C . LEU A 1 217 ? 17.489 13.445 -25.456 1.00 88.12 217 LEU A C 1
ATOM 1758 O O . LEU A 1 217 ? 16.264 13.551 -25.369 1.00 88.12 217 LEU A O 1
ATOM 1762 N N . ASP A 1 218 ? 18.323 14.482 -25.372 1.00 87.44 218 ASP A N 1
ATOM 1763 C CA . ASP A 1 218 ? 17.896 15.872 -25.179 1.00 87.44 218 ASP A CA 1
ATOM 1764 C C . ASP A 1 218 ? 17.615 16.573 -26.520 1.00 87.44 218 ASP A C 1
ATOM 1766 O O . ASP A 1 218 ? 16.485 16.973 -26.808 1.00 87.44 218 ASP A O 1
ATOM 1770 N N . LYS A 1 219 ? 18.621 16.642 -27.404 1.00 84.69 219 LYS A N 1
ATOM 1771 C CA . LYS A 1 219 ? 18.574 17.442 -28.642 1.00 84.69 219 LYS A CA 1
ATOM 1772 C C . LYS A 1 219 ? 18.103 16.668 -29.877 1.00 84.69 219 LYS A C 1
ATOM 1774 O O . LYS A 1 219 ? 17.777 17.299 -30.881 1.00 84.69 219 LYS A O 1
ATOM 1779 N N . GLY A 1 220 ? 18.063 15.334 -29.827 1.00 83.38 220 GLY A N 1
ATOM 1780 C CA . GLY A 1 220 ? 17.646 14.497 -30.959 1.00 83.38 220 GLY A CA 1
ATOM 1781 C C . GLY A 1 220 ? 18.686 14.382 -32.067 1.00 83.38 220 GLY A C 1
ATOM 1782 O O . GLY A 1 220 ? 18.318 14.143 -33.213 1.00 83.38 220 GLY A O 1
ATOM 1783 N N . ILE A 1 221 ? 19.965 14.597 -31.748 1.00 84.88 221 ILE A N 1
ATOM 1784 C CA . ILE A 1 221 ? 21.072 14.571 -32.711 1.00 84.88 221 ILE A CA 1
ATOM 1785 C C . ILE A 1 221 ? 22.002 13.418 -32.344 1.00 84.88 221 ILE A C 1
ATOM 1787 O O . ILE A 1 221 ? 22.506 13.369 -31.222 1.00 84.88 221 ILE A O 1
ATOM 1791 N N . TYR A 1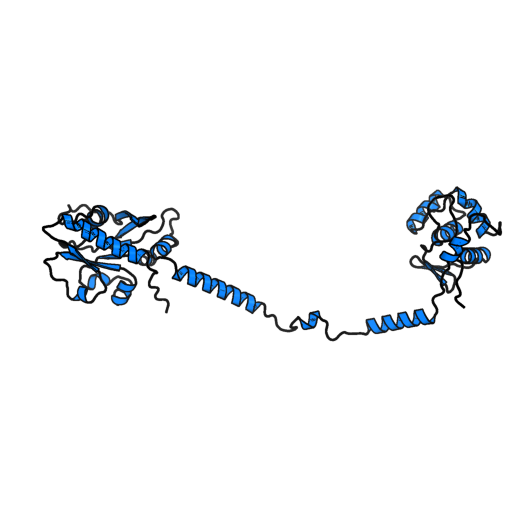 222 ? 22.223 12.494 -33.280 1.00 84.44 222 TYR A N 1
ATOM 1792 C CA . TYR A 1 222 ? 23.156 11.388 -33.088 1.00 84.44 222 TYR A CA 1
ATOM 1793 C C . TYR A 1 222 ? 24.558 11.759 -33.591 1.00 84.44 222 TYR A C 1
ATOM 1795 O O . TYR A 1 222 ? 24.734 12.102 -34.763 1.00 84.44 222 TYR A O 1
ATOM 1803 N N . MET A 1 223 ? 25.552 11.666 -32.704 1.00 80.06 223 MET A N 1
ATOM 1804 C CA . MET A 1 223 ? 26.963 11.939 -32.988 1.00 80.06 223 MET A CA 1
ATOM 1805 C C . MET A 1 223 ? 27.799 10.675 -32.757 1.00 80.06 223 MET A C 1
ATOM 1807 O O . MET A 1 223 ? 27.684 10.023 -31.718 1.00 80.06 223 MET A O 1
ATOM 1811 N N . GLU A 1 224 ? 28.607 10.324 -33.759 1.00 70.81 224 GLU A N 1
ATOM 1812 C CA . GLU A 1 224 ? 29.479 9.137 -33.765 1.00 70.81 224 GLU A CA 1
ATOM 1813 C C . GLU A 1 224 ? 30.849 9.443 -33.161 1.00 70.81 224 GLU A C 1
ATOM 1815 O O . GLU A 1 224 ? 31.339 8.675 -32.331 1.00 70.81 224 GLU A O 1
ATOM 1820 N N . ASP A 1 225 ? 31.404 10.600 -33.526 1.00 62.38 225 ASP A N 1
ATOM 1821 C CA . ASP A 1 225 ? 32.701 11.087 -33.071 1.00 62.38 225 ASP A CA 1
ATOM 1822 C C . ASP A 1 225 ? 32.495 12.109 -31.960 1.00 62.38 225 ASP A C 1
ATOM 1824 O O . ASP A 1 225 ? 32.241 13.295 -32.193 1.00 62.38 225 ASP A O 1
ATOM 1828 N N . ILE A 1 226 ? 32.573 11.635 -30.724 1.00 64.88 226 ILE A N 1
ATOM 1829 C CA . ILE A 1 226 ? 32.598 12.497 -29.549 1.00 64.88 226 ILE A CA 1
ATOM 1830 C C . ILE A 1 226 ? 33.993 12.368 -28.969 1.00 64.88 226 ILE A C 1
ATOM 1832 O O . ILE A 1 226 ? 34.464 11.262 -28.735 1.00 64.88 226 ILE A O 1
ATOM 1836 N N . GLN A 1 227 ? 34.666 13.503 -28.798 1.00 59.84 227 GLN A N 1
ATOM 1837 C CA . GLN A 1 227 ? 35.984 13.560 -28.174 1.00 59.84 227 GLN A CA 1
ATOM 1838 C C . GLN A 1 227 ? 35.936 12.840 -26.816 1.00 59.84 227 GLN A C 1
ATOM 1840 O O . GLN A 1 227 ? 35.021 13.095 -26.026 1.00 59.84 227 GLN A O 1
ATOM 1845 N N . ASP A 1 228 ? 36.905 11.949 -26.576 1.00 56.19 228 ASP A N 1
ATOM 1846 C CA . ASP A 1 228 ? 37.063 11.132 -25.363 1.00 56.19 228 ASP A CA 1
ATOM 1847 C C . ASP A 1 228 ? 37.359 12.006 -24.134 1.00 56.19 228 ASP A C 1
ATOM 1849 O O . ASP A 1 228 ? 38.461 12.042 -23.586 1.00 56.19 228 ASP A O 1
ATOM 1853 N N . TYR A 1 229 ? 36.364 12.761 -23.688 1.00 64.50 229 TYR A N 1
ATOM 1854 C CA . TYR A 1 229 ? 36.393 13.417 -22.395 1.00 64.50 229 TYR A CA 1
ATOM 1855 C C . TYR A 1 229 ? 35.831 12.450 -21.362 1.00 64.50 229 TYR A C 1
ATOM 1857 O O . TYR A 1 229 ? 34.745 11.902 -21.546 1.00 64.50 229 TYR A O 1
ATOM 1865 N N . ALA A 1 230 ? 36.555 12.247 -20.262 1.00 62.28 230 ALA A N 1
ATOM 1866 C CA . ALA A 1 230 ? 36.073 11.450 -19.143 1.00 62.28 230 ALA A CA 1
ATOM 1867 C C . ALA A 1 230 ? 34.787 12.078 -18.575 1.00 62.28 230 ALA A C 1
ATOM 1869 O O . ALA A 1 230 ? 34.823 13.130 -17.937 1.00 62.28 230 ALA A O 1
ATOM 1870 N N .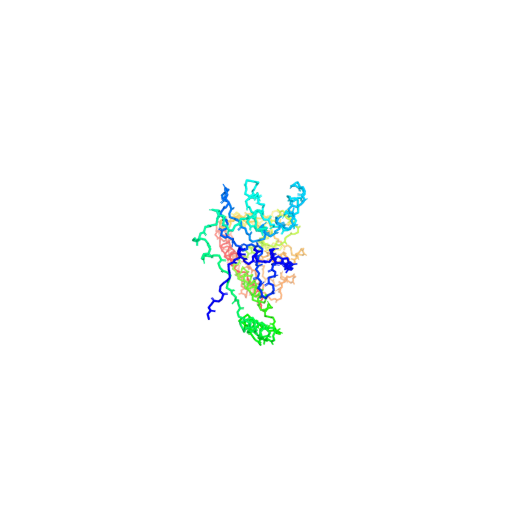 ILE A 1 231 ? 33.640 11.444 -18.826 1.00 70.25 231 ILE A N 1
ATOM 1871 C CA . ILE A 1 231 ? 32.348 11.877 -18.289 1.00 70.25 231 ILE A CA 1
ATOM 1872 C C . ILE A 1 231 ? 32.162 11.245 -16.912 1.00 70.25 231 ILE A C 1
ATOM 1874 O O . ILE A 1 231 ? 32.234 10.025 -16.760 1.00 70.25 231 ILE A O 1
ATOM 1878 N N . MET A 1 232 ? 31.884 12.071 -15.902 1.00 69.38 232 MET A N 1
ATOM 1879 C CA . MET A 1 232 ? 31.509 11.570 -14.581 1.00 69.38 232 MET A CA 1
ATOM 1880 C C . MET A 1 232 ? 30.085 10.998 -14.615 1.00 69.38 232 MET A C 1
ATOM 1882 O O . MET A 1 232 ? 29.149 11.662 -15.056 1.00 69.38 232 MET A O 1
ATOM 1886 N N . GLN A 1 233 ? 29.921 9.763 -14.135 1.00 71.38 233 GLN A N 1
ATOM 1887 C CA . GLN A 1 233 ? 28.613 9.132 -13.933 1.00 71.38 233 GLN A CA 1
ATOM 1888 C C . GLN A 1 233 ? 28.020 9.544 -12.571 1.00 71.38 233 GLN A C 1
ATOM 1890 O O . GLN A 1 233 ? 28.772 9.604 -11.594 1.00 71.38 233 GLN A O 1
ATOM 1895 N N . PRO A 1 234 ? 26.692 9.743 -12.443 1.00 78.25 234 PRO A N 1
ATOM 1896 C CA . PRO A 1 234 ? 25.662 9.664 -13.483 1.00 78.25 234 PRO A CA 1
ATOM 1897 C C . PRO A 1 234 ? 25.523 10.950 -14.304 1.00 78.25 234 PRO A C 1
ATOM 1899 O O . PRO A 1 234 ? 25.664 12.056 -13.786 1.00 78.25 234 PRO A O 1
ATOM 1902 N N . VAL A 1 235 ? 25.133 10.801 -15.571 1.00 85.06 235 VAL A N 1
ATOM 1903 C CA . VAL A 1 235 ? 24.711 11.945 -16.389 1.00 85.06 235 VAL A CA 1
ATOM 1904 C C . VAL A 1 235 ? 23.240 12.231 -16.104 1.00 85.06 235 VAL A C 1
ATOM 1906 O O . VAL A 1 235 ? 22.386 11.362 -16.282 1.00 85.06 235 VAL A O 1
ATOM 1909 N N . MET A 1 236 ? 22.944 13.449 -15.654 1.00 85.25 236 MET A N 1
ATOM 1910 C CA . MET A 1 236 ? 21.581 13.882 -15.348 1.00 85.25 236 MET A CA 1
ATOM 1911 C C . MET A 1 236 ? 20.904 14.459 -16.591 1.00 85.25 236 MET A C 1
ATOM 1913 O O . MET A 1 236 ? 21.455 15.332 -17.258 1.00 85.25 236 MET A O 1
ATOM 1917 N N . LEU A 1 237 ? 19.686 14.001 -16.871 1.00 87.25 237 LEU A N 1
ATOM 1918 C CA . LEU A 1 237 ? 18.851 14.492 -17.964 1.00 87.25 237 LEU A CA 1
ATOM 1919 C C . LEU A 1 237 ? 17.501 14.955 -17.419 1.00 87.25 237 LEU A C 1
ATOM 1921 O O . LEU A 1 237 ? 16.721 14.144 -16.929 1.00 87.25 237 LEU A O 1
ATOM 1925 N N . THR A 1 238 ? 17.187 16.239 -17.548 1.00 87.38 238 THR A N 1
ATOM 1926 C CA . THR A 1 238 ? 15.888 16.786 -17.139 1.00 87.38 238 THR A CA 1
ATOM 1927 C C . THR A 1 238 ? 14.968 16.905 -18.342 1.00 87.38 238 THR A C 1
ATOM 1929 O O . THR A 1 238 ? 15.288 17.599 -19.302 1.00 87.38 238 THR A O 1
ATOM 1932 N N . ARG A 1 239 ? 13.795 16.266 -18.289 1.00 85.25 239 ARG A N 1
ATOM 1933 C CA . ARG A 1 239 ? 12.799 16.352 -19.363 1.00 85.25 239 ARG A CA 1
ATOM 1934 C C . ARG A 1 239 ? 11.394 16.534 -18.810 1.00 85.25 239 ARG A C 1
ATOM 1936 O O . ARG A 1 239 ? 11.014 15.947 -17.797 1.00 85.25 239 ARG A O 1
ATOM 1943 N N . LYS A 1 240 ? 10.596 17.338 -19.512 1.00 83.88 240 LYS A N 1
ATOM 1944 C CA . LYS A 1 240 ? 9.162 17.456 -19.252 1.00 83.88 240 LYS A CA 1
ATOM 1945 C C . LYS A 1 240 ? 8.449 16.253 -19.868 1.00 83.88 240 LYS A C 1
ATOM 1947 O O . LYS A 1 240 ? 8.416 16.110 -21.086 1.00 83.88 240 LYS A O 1
ATOM 1952 N N . VAL A 1 241 ? 7.898 15.396 -19.017 1.00 80.12 241 VAL A N 1
ATOM 1953 C CA . VAL A 1 241 ? 7.097 14.234 -19.407 1.00 80.12 241 VAL A CA 1
ATOM 1954 C C . VAL A 1 241 ? 5.651 14.518 -19.009 1.00 80.12 241 VAL A C 1
ATOM 1956 O O . VAL A 1 241 ? 5.321 14.578 -17.821 1.00 80.12 241 VAL A O 1
ATOM 1959 N N . ARG A 1 242 ? 4.785 14.731 -20.008 1.00 76.38 242 ARG A N 1
ATOM 1960 C CA . ARG A 1 242 ? 3.433 15.299 -19.827 1.00 76.38 242 ARG A CA 1
ATOM 1961 C C . ARG A 1 242 ? 3.494 16.626 -19.049 1.00 76.38 242 ARG A C 1
ATOM 1963 O O . ARG A 1 242 ? 4.123 17.568 -19.521 1.00 76.38 242 ARG A O 1
ATOM 1970 N N . ASP A 1 243 ? 2.908 16.689 -17.853 1.00 74.00 243 ASP A N 1
ATOM 1971 C CA . ASP A 1 243 ? 2.879 17.883 -16.992 1.00 74.00 243 ASP A CA 1
ATOM 1972 C C . ASP A 1 243 ? 3.899 17.849 -15.844 1.00 74.00 243 ASP A C 1
ATOM 1974 O O . ASP A 1 243 ? 3.944 18.771 -15.032 1.00 74.00 243 ASP A O 1
ATOM 1978 N N . LYS A 1 244 ? 4.737 16.806 -15.757 1.00 78.31 244 LYS A N 1
ATOM 1979 C CA . LYS A 1 244 ? 5.748 16.662 -14.700 1.00 78.31 244 LYS A CA 1
ATOM 1980 C C . LYS A 1 244 ? 7.153 16.848 -15.276 1.00 78.31 244 LYS A C 1
ATOM 1982 O O . LYS A 1 244 ? 7.493 16.279 -16.312 1.00 78.31 244 LYS A O 1
ATOM 1987 N N . ILE A 1 245 ? 7.982 17.635 -14.593 1.00 84.19 245 ILE A N 1
ATOM 1988 C CA . ILE A 1 245 ? 9.419 17.714 -14.875 1.00 84.19 245 ILE A CA 1
ATOM 1989 C C . ILE A 1 245 ? 10.080 16.543 -14.149 1.00 84.19 245 ILE A C 1
ATOM 1991 O O . ILE A 1 245 ? 9.955 16.422 -12.931 1.00 84.19 245 ILE A O 1
ATOM 1995 N N . VAL A 1 246 ? 10.730 15.660 -14.902 1.00 85.56 246 VAL A N 1
ATOM 1996 C CA . VAL A 1 246 ? 11.368 14.448 -14.383 1.00 85.56 246 VAL A CA 1
ATOM 1997 C C . VAL A 1 246 ? 12.847 14.516 -14.723 1.00 85.56 246 VAL A C 1
ATOM 1999 O O . VAL A 1 246 ? 13.202 14.729 -15.884 1.00 85.56 246 VAL A O 1
ATOM 2002 N N . ASN A 1 247 ? 13.707 14.316 -13.725 1.00 88.44 247 ASN A N 1
ATOM 2003 C CA . ASN A 1 247 ? 15.124 14.095 -13.987 1.00 88.44 247 ASN A CA 1
ATOM 2004 C C . ASN A 1 247 ? 15.378 12.593 -14.100 1.00 88.44 247 ASN A C 1
ATOM 2006 O O . ASN A 1 247 ? 14.812 11.811 -13.338 1.00 88.44 247 ASN A O 1
ATOM 2010 N N . PHE A 1 248 ? 16.219 12.216 -15.050 1.00 89.94 248 PHE A N 1
ATOM 2011 C CA . PHE A 1 248 ? 16.654 10.861 -15.336 1.00 89.94 248 PHE A CA 1
ATOM 2012 C C . PHE A 1 248 ? 18.150 10.749 -15.062 1.00 89.94 248 PHE A C 1
ATOM 2014 O O . PHE A 1 248 ? 18.916 11.654 -15.389 1.00 89.94 248 PHE A O 1
ATOM 2021 N N . GLU A 1 249 ? 18.554 9.627 -14.478 1.00 90.25 249 GLU A N 1
ATOM 2022 C CA . GLU A 1 249 ? 19.954 9.272 -14.251 1.00 90.25 249 GLU A CA 1
ATOM 2023 C C . GLU A 1 249 ? 20.402 8.313 -15.360 1.00 90.25 249 GLU A C 1
ATOM 2025 O O . GLU A 1 249 ? 19.858 7.214 -15.494 1.00 90.25 249 GLU A O 1
ATOM 2030 N N . ILE A 1 250 ? 21.389 8.704 -16.160 1.00 90.12 250 ILE A N 1
ATOM 2031 C CA . ILE A 1 250 ? 21.979 7.828 -17.172 1.00 90.12 250 ILE A CA 1
ATOM 2032 C C . ILE A 1 250 ? 23.240 7.203 -16.587 1.00 90.12 250 ILE A C 1
ATOM 2034 O O . ILE A 1 250 ? 24.170 7.903 -16.175 1.00 90.12 250 ILE A O 1
ATOM 2038 N N . TYR A 1 251 ? 23.252 5.875 -16.569 1.00 88.94 251 TYR A N 1
ATOM 2039 C CA . TYR A 1 251 ? 24.382 5.074 -16.128 1.00 88.94 251 TYR A CA 1
ATOM 2040 C C . TYR A 1 251 ? 24.844 4.169 -17.252 1.00 88.94 251 TYR A C 1
ATOM 2042 O O . TYR A 1 251 ? 24.056 3.722 -18.085 1.00 88.94 251 TYR A O 1
ATOM 2050 N N . ASP A 1 252 ? 26.129 3.867 -17.210 1.00 87.12 252 ASP A N 1
ATOM 2051 C CA . ASP A 1 252 ? 26.725 2.881 -18.087 1.00 87.12 252 ASP A CA 1
ATOM 2052 C C . ASP A 1 252 ? 27.227 1.668 -17.279 1.00 87.12 252 ASP A C 1
ATOM 2054 O O . ASP A 1 252 ? 26.840 0.527 -17.538 1.00 87.12 252 ASP A O 1
ATOM 2058 N N . GLN A 1 253 ? 27.950 1.902 -16.182 1.00 81.94 253 GLN A N 1
ATOM 2059 C CA . GLN A 1 253 ? 28.401 0.817 -15.314 1.00 81.94 253 GLN A CA 1
ATOM 2060 C C . GLN A 1 253 ? 27.376 0.487 -14.224 1.00 81.94 253 GLN A C 1
ATOM 2062 O O . GLN A 1 253 ? 26.892 1.361 -13.505 1.00 81.94 253 GLN A O 1
ATOM 2067 N N . THR A 1 254 ? 27.102 -0.807 -14.040 1.00 83.00 254 THR A N 1
ATOM 2068 C CA . THR A 1 254 ? 26.171 -1.318 -13.017 1.00 83.00 254 THR A CA 1
ATOM 2069 C C . THR A 1 254 ? 26.867 -1.853 -11.759 1.00 83.00 254 THR A C 1
ATOM 2071 O O . THR A 1 254 ? 26.198 -2.354 -10.859 1.00 83.00 254 THR A O 1
ATOM 2074 N N . LEU A 1 255 ? 28.198 -1.745 -11.654 1.00 80.44 255 LEU A N 1
ATOM 2075 C CA . LEU A 1 255 ? 28.991 -2.316 -10.550 1.00 80.44 255 LEU A CA 1
ATOM 2076 C C . LEU A 1 255 ? 28.652 -1.715 -9.175 1.00 80.44 255 LEU A C 1
ATOM 2078 O O . LEU A 1 255 ? 28.729 -2.395 -8.158 1.00 80.44 255 LEU A O 1
ATOM 2082 N N . THR A 1 256 ? 28.240 -0.448 -9.135 1.00 79.00 256 THR A N 1
ATOM 2083 C CA . THR A 1 256 ? 27.886 0.274 -7.900 1.00 79.00 256 THR A CA 1
ATOM 2084 C C . THR A 1 256 ? 26.397 0.163 -7.546 1.00 79.00 256 THR A C 1
ATOM 2086 O O . THR A 1 256 ? 25.910 0.847 -6.640 1.00 79.00 256 THR A O 1
ATOM 2089 N N . PHE A 1 257 ? 25.627 -0.664 -8.265 1.00 83.00 257 PHE A N 1
ATOM 2090 C CA . PHE A 1 257 ? 24.174 -0.686 -8.126 1.00 83.00 257 PHE A CA 1
ATOM 2091 C C . PHE A 1 257 ? 23.708 -1.497 -6.921 1.00 83.00 257 PHE A C 1
ATOM 2093 O O . PHE A 1 257 ? 23.861 -2.713 -6.842 1.00 83.00 257 PHE A O 1
ATOM 2100 N N . ASN A 1 258 ? 22.994 -0.818 -6.026 1.00 82.12 258 ASN A N 1
ATOM 2101 C CA . ASN A 1 258 ? 22.239 -1.459 -4.958 1.00 82.12 258 ASN A CA 1
ATOM 2102 C C . ASN A 1 258 ? 20.867 -1.945 -5.452 1.00 82.12 258 ASN A C 1
ATOM 2104 O O . ASN A 1 258 ? 20.349 -1.488 -6.472 1.00 82.12 258 ASN A O 1
ATOM 2108 N N . LYS A 1 259 ? 20.195 -2.794 -4.660 1.00 80.88 259 LYS A N 1
ATOM 2109 C CA . LYS A 1 259 ? 18.817 -3.260 -4.933 1.00 80.88 259 LYS A CA 1
ATOM 2110 C C . LYS A 1 259 ? 17.836 -2.108 -5.209 1.00 80.88 259 LYS A C 1
ATOM 2112 O O . LYS A 1 259 ? 16.945 -2.242 -6.042 1.00 80.88 259 LYS A O 1
ATOM 2117 N N . ASN A 1 260 ? 18.017 -0.962 -4.549 1.00 80.25 260 ASN A N 1
ATOM 2118 C CA . ASN A 1 260 ? 17.200 0.231 -4.783 1.00 80.25 260 ASN A CA 1
ATOM 2119 C C . ASN A 1 260 ? 17.469 0.880 -6.147 1.00 80.25 260 ASN A C 1
ATOM 2121 O O . ASN A 1 260 ? 16.521 1.353 -6.759 1.00 80.25 260 ASN A O 1
ATOM 2125 N N . HIS A 1 261 ? 18.706 0.871 -6.654 1.00 83.69 261 HIS A N 1
ATOM 2126 C CA . HIS A 1 261 ? 19.013 1.396 -7.992 1.00 83.69 261 HIS A CA 1
ATOM 2127 C C . HIS A 1 261 ? 18.332 0.544 -9.059 1.00 83.69 261 HIS A C 1
ATOM 2129 O O . HIS A 1 261 ? 17.600 1.075 -9.886 1.00 83.69 261 HIS A O 1
ATOM 2135 N N . TRP A 1 262 ? 18.428 -0.782 -8.947 1.00 85.81 262 TRP A N 1
ATOM 2136 C CA . TRP A 1 262 ? 17.724 -1.709 -9.837 1.00 85.81 262 TRP A CA 1
ATOM 2137 C C . TRP A 1 262 ? 16.206 -1.520 -9.838 1.00 85.81 262 TRP A C 1
ATOM 2139 O O . TRP A 1 262 ? 15.565 -1.664 -10.875 1.00 85.81 262 TRP A O 1
ATOM 2149 N N . ARG A 1 263 ? 15.610 -1.121 -8.705 1.00 83.12 263 ARG A N 1
ATOM 2150 C CA . ARG A 1 263 ? 14.181 -0.784 -8.667 1.00 83.12 263 ARG A CA 1
ATOM 2151 C C . ARG A 1 263 ? 13.824 0.461 -9.481 1.00 83.12 263 ARG A C 1
ATOM 2153 O O . ARG A 1 263 ? 12.670 0.541 -9.895 1.00 83.12 263 ARG A O 1
ATOM 2160 N N . ARG A 1 264 ? 14.769 1.380 -9.700 1.00 88.19 264 ARG A N 1
ATOM 2161 C CA . ARG A 1 264 ? 14.603 2.632 -10.459 1.00 88.19 264 ARG A CA 1
ATOM 2162 C C . ARG A 1 264 ? 14.946 2.499 -11.942 1.00 88.19 264 ARG A C 1
ATOM 2164 O O . ARG A 1 264 ? 14.627 3.412 -12.698 1.00 88.19 264 ARG A O 1
ATOM 2171 N N . VAL A 1 265 ? 15.574 1.400 -12.367 1.00 89.69 265 VAL A N 1
ATOM 2172 C CA . VAL A 1 265 ? 15.892 1.156 -13.783 1.00 89.69 265 VAL A CA 1
ATOM 2173 C C . VAL A 1 265 ? 14.599 1.040 -14.577 1.00 89.69 265 VAL A C 1
ATOM 2175 O O . VAL A 1 265 ? 13.769 0.174 -14.310 1.00 89.69 265 VAL A O 1
ATOM 2178 N N . ALA A 1 266 ? 14.433 1.948 -15.530 1.00 89.88 266 ALA A N 1
ATOM 2179 C CA . ALA A 1 266 ? 13.228 2.088 -16.333 1.00 89.88 266 ALA A CA 1
ATOM 2180 C C . ALA A 1 266 ? 13.460 1.609 -17.770 1.00 89.88 266 ALA A C 1
ATOM 2182 O O . ALA A 1 266 ? 12.613 0.927 -18.348 1.00 89.88 266 ALA A O 1
ATOM 2183 N N . ALA A 1 267 ? 14.620 1.948 -18.336 1.00 91.62 267 ALA A N 1
ATOM 2184 C CA . ALA A 1 267 ? 14.994 1.591 -19.696 1.00 91.62 267 ALA A CA 1
ATOM 2185 C C . ALA A 1 267 ? 16.434 1.099 -19.791 1.00 91.62 267 ALA A C 1
ATOM 2187 O O . ALA A 1 267 ? 17.297 1.479 -18.999 1.00 91.62 267 ALA A O 1
ATOM 2188 N N . VAL A 1 268 ? 16.671 0.262 -20.796 1.00 92.06 268 VAL A N 1
ATOM 2189 C CA . VAL A 1 268 ? 17.967 -0.340 -21.095 1.00 92.06 268 VAL A CA 1
ATOM 2190 C C . VAL A 1 268 ? 18.221 -0.285 -22.593 1.00 92.06 268 VAL A C 1
ATOM 2192 O O . VAL A 1 268 ? 17.413 -0.796 -23.366 1.00 92.06 268 VAL A O 1
ATOM 2195 N N . PHE A 1 269 ? 19.372 0.244 -22.997 1.00 91.88 269 PHE A N 1
ATOM 2196 C CA . PHE A 1 269 ? 19.897 0.093 -24.349 1.00 91.88 269 PHE A CA 1
ATOM 2197 C C . PHE A 1 269 ? 20.748 -1.172 -24.453 1.00 91.88 269 PHE A C 1
ATOM 2199 O O . PHE A 1 269 ? 21.672 -1.408 -23.674 1.00 91.88 269 PHE A O 1
ATOM 2206 N N . VAL A 1 270 ? 20.404 -2.017 -25.414 1.00 90.62 270 VAL A N 1
ATOM 2207 C CA . VAL A 1 270 ? 20.978 -3.348 -25.605 1.00 90.62 270 VAL A CA 1
ATOM 2208 C C . VAL A 1 270 ? 21.975 -3.320 -26.762 1.00 90.62 270 VAL A C 1
ATOM 2210 O O . VAL A 1 270 ? 21.735 -2.651 -27.761 1.00 90.62 270 VAL A O 1
ATOM 2213 N N . GLN A 1 271 ? 23.082 -4.060 -26.651 1.00 84.31 271 GLN A N 1
ATOM 2214 C CA . GLN A 1 271 ? 24.090 -4.185 -27.717 1.00 84.31 271 GLN A CA 1
ATOM 2215 C C . GLN A 1 271 ? 23.882 -5.406 -28.616 1.00 84.31 271 GLN A C 1
ATOM 2217 O O . GLN A 1 271 ? 24.283 -5.382 -29.774 1.00 84.31 271 GLN A O 1
ATOM 2222 N N . GLY A 1 272 ? 23.260 -6.468 -28.096 1.00 82.50 272 GLY A N 1
ATOM 2223 C CA . GLY A 1 272 ? 23.016 -7.722 -28.822 1.00 82.50 272 GLY A CA 1
ATOM 2224 C C . GLY A 1 272 ? 23.609 -8.962 -28.149 1.00 82.50 272 GLY A C 1
ATOM 2225 O O . GLY A 1 272 ? 22.895 -9.955 -28.006 1.00 82.50 272 GLY A O 1
ATOM 2226 N N . PRO A 1 273 ? 24.854 -8.930 -27.642 1.00 85.75 273 PRO A N 1
ATOM 2227 C CA . PRO A 1 273 ? 25.419 -10.065 -26.921 1.00 85.75 273 PRO A CA 1
ATOM 2228 C C . PRO A 1 273 ? 24.806 -10.280 -25.531 1.00 85.75 273 PRO A C 1
ATOM 2230 O O . PRO A 1 273 ? 24.603 -9.343 -24.761 1.00 85.75 273 PRO A O 1
ATOM 2233 N N . ARG A 1 274 ? 24.586 -11.547 -25.154 1.00 84.06 274 ARG A N 1
ATOM 2234 C CA . ARG A 1 274 ? 24.000 -11.922 -23.848 1.00 84.06 274 ARG A CA 1
ATOM 2235 C C . ARG A 1 274 ? 24.876 -11.580 -22.647 1.00 84.06 274 ARG A C 1
ATOM 2237 O O . ARG A 1 274 ? 24.342 -11.388 -21.559 1.00 84.06 274 ARG A O 1
ATOM 2244 N N . TYR A 1 275 ? 26.195 -11.497 -22.832 1.00 85.56 275 TYR A N 1
ATOM 2245 C CA . TYR A 1 275 ? 27.119 -11.197 -21.735 1.00 85.56 275 TYR A CA 1
ATOM 2246 C C . TYR A 1 275 ? 26.860 -9.821 -21.110 1.00 85.56 275 TYR A C 1
ATOM 2248 O O . TYR A 1 275 ? 27.224 -9.625 -19.955 1.00 85.56 275 TYR A O 1
ATOM 2256 N N . GLN A 1 276 ? 26.190 -8.905 -21.827 1.00 85.19 276 GLN A N 1
ATOM 2257 C CA . GLN A 1 276 ? 25.777 -7.602 -21.300 1.00 85.19 276 GLN A CA 1
ATOM 2258 C C . GLN A 1 276 ? 24.969 -7.734 -19.997 1.00 85.19 276 GLN A C 1
ATOM 2260 O O . GLN A 1 276 ? 25.071 -6.883 -19.121 1.00 85.19 276 GLN A O 1
ATOM 2265 N N . PHE A 1 277 ? 24.190 -8.810 -19.855 1.00 86.56 277 PHE A N 1
ATOM 2266 C CA . PHE A 1 277 ? 23.273 -9.015 -18.733 1.00 86.56 277 PHE A CA 1
ATOM 2267 C C . PHE A 1 277 ? 23.839 -9.911 -17.625 1.00 86.56 277 PHE A C 1
ATOM 2269 O O . PHE A 1 277 ? 23.116 -10.240 -16.689 1.00 86.56 277 PHE A O 1
ATOM 2276 N N . LYS A 1 278 ? 25.104 -10.344 -17.713 1.00 80.69 278 LYS A N 1
ATOM 2277 C CA . LYS A 1 278 ? 25.666 -11.379 -16.828 1.00 80.69 278 LYS A CA 1
ATOM 2278 C C . LYS A 1 278 ? 25.601 -11.008 -15.340 1.00 80.69 278 LYS A C 1
ATOM 2280 O O . LYS A 1 278 ? 25.282 -11.863 -14.521 1.00 80.69 278 LYS A O 1
ATOM 2285 N N . ASP A 1 279 ? 25.835 -9.738 -15.016 1.00 82.06 279 ASP A N 1
ATOM 2286 C CA . ASP A 1 279 ? 25.898 -9.245 -13.633 1.00 82.06 279 ASP A CA 1
ATOM 2287 C C . ASP A 1 279 ? 24.587 -8.584 -13.167 1.00 82.06 279 ASP A C 1
ATOM 2289 O O . ASP A 1 279 ? 24.550 -7.870 -12.164 1.00 82.06 279 ASP A O 1
ATOM 2293 N N . TRP A 1 280 ? 23.494 -8.771 -13.915 1.00 86.56 280 TRP A N 1
ATOM 2294 C CA . TRP A 1 280 ? 22.228 -8.084 -13.666 1.00 86.56 280 TRP A CA 1
ATOM 2295 C C . TRP A 1 280 ? 21.249 -8.962 -12.882 1.00 86.56 280 TRP A C 1
ATOM 2297 O O . TRP A 1 280 ? 21.205 -10.184 -13.070 1.00 86.56 280 TRP A O 1
ATOM 2307 N N . PRO A 1 281 ? 20.384 -8.367 -12.040 1.00 74.19 281 PRO A N 1
ATOM 2308 C CA . PRO A 1 281 ? 19.290 -9.109 -11.437 1.00 74.19 281 PRO A CA 1
ATOM 2309 C C . PRO A 1 281 ? 18.363 -9.601 -12.554 1.00 74.19 281 PRO A C 1
ATOM 2311 O O . PRO A 1 281 ? 17.846 -8.799 -13.324 1.00 74.19 281 PRO A O 1
ATOM 2314 N N . LEU A 1 282 ? 18.147 -10.920 -12.628 1.00 76.50 282 LEU A N 1
ATOM 2315 C CA . LEU A 1 282 ? 17.402 -11.606 -13.702 1.00 76.50 282 LEU A CA 1
ATOM 2316 C C . LEU A 1 282 ? 18.136 -11.708 -15.052 1.00 76.50 282 LEU A C 1
ATOM 2318 O O . LEU A 1 282 ? 17.512 -12.051 -16.049 1.00 76.50 282 LEU A O 1
ATOM 2322 N N . GLY A 1 283 ? 19.458 -11.516 -15.094 1.00 74.38 283 GLY A N 1
ATOM 2323 C CA . GLY A 1 283 ? 20.253 -11.677 -16.321 1.00 74.38 283 GLY A CA 1
ATOM 2324 C C . GLY A 1 283 ? 20.141 -13.050 -16.998 1.00 74.38 283 GLY A C 1
ATOM 2325 O O . GLY A 1 283 ? 20.266 -13.161 -18.216 1.00 74.38 283 GLY A O 1
ATOM 2326 N N . ASN A 1 284 ? 19.835 -14.093 -16.219 1.00 79.38 284 ASN A N 1
ATOM 2327 C CA . ASN A 1 284 ? 19.616 -15.452 -16.722 1.00 79.38 284 ASN A CA 1
ATOM 2328 C C . ASN A 1 284 ? 18.267 -15.620 -17.446 1.00 79.38 284 ASN A C 1
ATOM 2330 O O . ASN A 1 284 ? 18.151 -16.479 -18.317 1.00 79.38 284 ASN A O 1
ATOM 2334 N N . ASP A 1 285 ? 17.258 -14.814 -17.097 1.00 84.19 285 ASP A N 1
ATOM 2335 C CA . ASP A 1 285 ? 15.923 -14.840 -17.699 1.00 84.19 285 ASP A CA 1
ATOM 2336 C C . ASP A 1 285 ? 15.595 -13.472 -18.308 1.00 84.19 285 ASP A C 1
ATOM 2338 O O . ASP A 1 285 ? 14.945 -12.607 -17.711 1.00 84.19 285 ASP A O 1
ATOM 2342 N N . LEU A 1 286 ? 16.054 -13.296 -19.546 1.00 84.44 286 LEU A N 1
ATOM 2343 C CA . LEU A 1 286 ? 15.867 -12.065 -20.309 1.00 84.44 286 LEU A CA 1
ATOM 2344 C C . LEU A 1 286 ? 14.387 -11.751 -20.564 1.00 84.44 286 LEU A C 1
ATOM 2346 O O . LEU A 1 286 ? 14.032 -10.585 -20.712 1.00 84.44 286 LEU A O 1
ATOM 2350 N N . VAL A 1 287 ? 13.509 -12.759 -20.580 1.00 85.00 287 VAL A N 1
ATOM 2351 C CA . VAL A 1 287 ? 12.068 -12.537 -20.758 1.00 85.00 287 VAL A CA 1
ATOM 2352 C C . VAL A 1 287 ? 11.517 -11.791 -19.547 1.00 85.00 287 VAL A C 1
ATOM 2354 O O . VAL A 1 287 ? 10.862 -10.763 -19.706 1.00 85.00 287 VAL A O 1
ATOM 2357 N N . GLN A 1 288 ? 11.837 -12.251 -18.334 1.00 83.62 288 GLN A N 1
ATOM 2358 C CA . GLN A 1 288 ? 11.443 -11.557 -17.104 1.00 83.62 288 GLN A CA 1
ATOM 2359 C C . GLN A 1 288 ? 12.112 -10.191 -16.966 1.00 83.62 288 GLN A C 1
ATOM 2361 O O . GLN A 1 288 ? 11.461 -9.243 -16.519 1.00 83.62 288 GLN A O 1
ATOM 2366 N N . LEU A 1 289 ? 13.374 -10.066 -17.385 1.00 87.19 289 LEU A N 1
ATOM 2367 C CA . LEU A 1 289 ? 14.068 -8.783 -17.399 1.00 87.19 289 LEU A CA 1
ATOM 2368 C C . LEU A 1 289 ? 13.284 -7.763 -18.238 1.00 87.19 289 LEU A C 1
ATOM 2370 O O . LEU A 1 289 ? 12.871 -6.741 -17.694 1.00 87.19 289 LEU A O 1
ATOM 2374 N N . PHE A 1 290 ? 12.973 -8.067 -19.503 1.00 87.62 290 PHE A N 1
ATOM 2375 C CA . PHE A 1 290 ? 12.260 -7.147 -20.405 1.00 87.62 290 PHE A CA 1
ATOM 2376 C C . PHE A 1 290 ? 10.762 -6.962 -20.097 1.00 87.62 290 PHE A C 1
ATOM 2378 O O . PHE A 1 290 ? 10.121 -6.077 -20.661 1.00 87.62 290 PHE A O 1
ATOM 2385 N N . LEU A 1 291 ? 10.187 -7.766 -19.198 1.00 85.00 291 LEU A N 1
ATOM 2386 C CA . LEU A 1 291 ? 8.885 -7.468 -18.586 1.00 85.00 291 LEU A CA 1
ATOM 2387 C C . LEU A 1 291 ? 9.008 -6.416 -17.475 1.00 85.00 291 LEU A C 1
ATOM 2389 O O . LEU A 1 291 ? 8.089 -5.627 -17.263 1.00 85.00 291 LEU A O 1
ATOM 2393 N N . SER A 1 292 ? 10.136 -6.410 -16.762 1.00 82.88 292 SER A N 1
ATOM 2394 C CA . SER A 1 292 ? 10.395 -5.488 -15.652 1.00 82.88 292 SER A CA 1
ATOM 2395 C C . SER A 1 292 ? 11.016 -4.153 -16.075 1.00 82.88 292 SER A C 1
ATOM 2397 O O . SER A 1 292 ? 10.824 -3.165 -15.368 1.00 82.88 292 SER A O 1
ATOM 2399 N N . VAL A 1 293 ? 11.737 -4.116 -17.203 1.00 88.69 293 VAL A N 1
ATOM 2400 C CA . VAL A 1 293 ? 12.392 -2.923 -17.768 1.00 88.69 293 VAL A CA 1
ATOM 2401 C C . VAL A 1 293 ? 12.135 -2.826 -19.269 1.00 88.69 293 VAL A C 1
ATOM 2403 O O . VAL A 1 293 ? 12.017 -3.845 -19.949 1.00 88.69 293 VAL A O 1
ATOM 2406 N N . ARG A 1 294 ? 12.095 -1.610 -19.826 1.00 91.88 294 ARG A N 1
ATOM 2407 C CA . ARG A 1 294 ? 11.923 -1.431 -21.274 1.00 91.88 294 ARG A CA 1
ATOM 2408 C C . ARG A 1 294 ? 13.262 -1.522 -22.007 1.00 91.88 294 ARG A C 1
ATOM 2410 O O . ARG A 1 294 ? 14.134 -0.679 -21.822 1.00 91.88 294 ARG A O 1
ATOM 2417 N N . GLY A 1 295 ? 13.420 -2.531 -22.859 1.00 92.12 295 GLY A N 1
ATOM 2418 C CA . GLY A 1 295 ? 14.612 -2.680 -23.693 1.00 92.12 295 GLY A CA 1
ATOM 2419 C C . GLY A 1 295 ? 14.506 -1.933 -25.025 1.00 92.12 295 GLY A C 1
ATOM 2420 O O . GLY A 1 295 ? 13.483 -2.013 -25.710 1.00 92.12 295 GLY A O 1
ATOM 2421 N N . PHE A 1 296 ? 15.585 -1.261 -25.413 1.00 93.19 296 PHE A N 1
ATOM 2422 C CA . PHE A 1 296 ? 15.755 -0.576 -26.690 1.00 93.19 296 PHE A CA 1
ATOM 2423 C C . PHE A 1 296 ? 17.006 -1.097 -27.390 1.00 93.19 296 PHE A C 1
ATOM 2425 O O . PHE A 1 296 ? 18.033 -1.327 -26.758 1.00 93.19 296 PHE A O 1
ATOM 2432 N N . TYR A 1 297 ? 16.928 -1.281 -28.701 1.00 91.94 297 TYR A N 1
ATOM 2433 C CA . TYR A 1 297 ? 18.061 -1.681 -29.524 1.00 91.94 297 TYR A CA 1
ATOM 2434 C C . TYR A 1 297 ? 18.223 -0.681 -30.655 1.00 91.94 297 TYR A C 1
ATOM 2436 O O . TYR A 1 297 ? 17.344 -0.575 -31.509 1.00 91.94 297 TYR A O 1
ATOM 2444 N N . MET A 1 298 ? 19.326 0.059 -30.646 1.00 89.69 298 MET A N 1
ATOM 2445 C CA . MET A 1 298 ? 19.604 1.062 -31.662 1.00 89.69 298 MET A CA 1
ATOM 2446 C C . MET A 1 298 ? 20.610 0.521 -32.668 1.00 89.69 298 MET A C 1
ATOM 2448 O O . MET A 1 298 ? 21.615 -0.078 -32.289 1.00 89.69 298 MET A O 1
ATOM 2452 N N . LYS A 1 299 ? 20.307 0.699 -33.952 1.00 89.19 299 LYS A N 1
ATOM 2453 C CA . LYS A 1 299 ? 21.194 0.314 -35.049 1.00 89.19 299 LYS A CA 1
ATOM 2454 C C . LYS A 1 299 ? 20.959 1.189 -36.269 1.00 89.19 299 LYS A C 1
ATOM 2456 O O . LYS A 1 299 ? 19.916 1.836 -36.387 1.00 89.19 299 LYS A O 1
ATOM 2461 N N . TYR A 1 300 ? 21.883 1.144 -37.222 1.00 89.12 300 TYR A N 1
ATOM 2462 C CA . TYR A 1 300 ? 21.616 1.736 -38.523 1.00 89.12 300 TYR A CA 1
ATOM 2463 C C . TYR A 1 300 ? 20.620 0.919 -39.344 1.00 89.12 300 TYR A C 1
ATOM 2465 O O . TYR A 1 300 ? 20.548 -0.307 -39.243 1.00 89.12 300 TYR A O 1
ATOM 2473 N N . HIS A 1 301 ? 19.879 1.616 -40.201 1.00 86.38 301 HIS A N 1
ATOM 2474 C CA . HIS A 1 301 ? 18.906 1.023 -41.111 1.00 86.38 301 HIS A CA 1
ATOM 2475 C C . HIS A 1 301 ? 19.528 0.004 -42.085 1.00 86.38 301 HIS A C 1
ATOM 2477 O O . HIS A 1 301 ? 18.877 -0.967 -42.462 1.00 86.38 301 HIS A O 1
ATOM 2483 N N . ASP A 1 302 ? 20.781 0.206 -42.496 1.00 85.38 302 ASP A N 1
A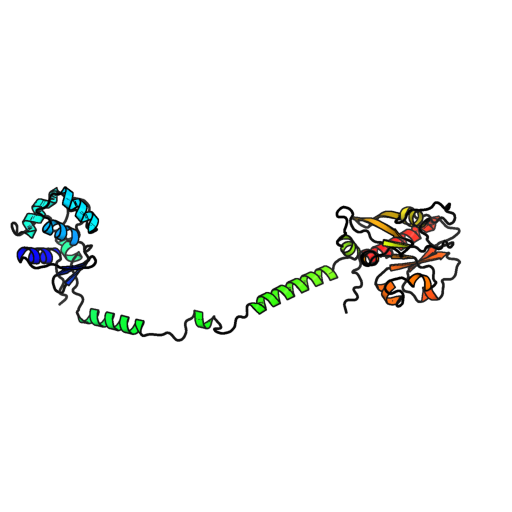TOM 2484 C CA . ASP A 1 302 ? 21.503 -0.656 -43.439 1.00 85.38 302 ASP A CA 1
ATOM 2485 C C . ASP A 1 302 ? 22.144 -1.891 -42.784 1.00 85.38 302 ASP A C 1
ATOM 2487 O O . ASP A 1 302 ? 22.585 -2.801 -43.482 1.00 85.38 302 ASP A O 1
ATOM 2491 N N . VAL A 1 303 ? 22.169 -1.958 -41.449 1.00 85.31 303 VAL A N 1
ATOM 2492 C CA . VAL A 1 303 ? 22.778 -3.066 -40.707 1.00 85.31 303 VAL A CA 1
ATOM 2493 C C . VAL A 1 303 ? 21.695 -4.077 -40.291 1.00 85.31 303 VAL A C 1
ATOM 2495 O O . VAL A 1 303 ? 20.671 -3.699 -39.702 1.00 85.31 303 VAL A O 1
ATOM 2498 N N . PRO A 1 304 ? 21.861 -5.385 -40.572 1.00 84.00 304 PRO A N 1
ATOM 2499 C CA . PRO A 1 304 ? 20.918 -6.399 -40.110 1.00 84.00 304 PRO A CA 1
ATOM 2500 C C . PRO A 1 304 ? 20.903 -6.467 -38.577 1.00 84.00 304 PRO A C 1
ATOM 2502 O O . PRO A 1 304 ? 21.912 -6.261 -37.915 1.00 84.00 304 PRO A O 1
ATOM 2505 N N . ALA A 1 305 ? 19.727 -6.727 -37.995 1.00 82.69 305 ALA A N 1
ATOM 2506 C CA . ALA A 1 305 ? 19.628 -6.905 -36.544 1.00 82.69 305 ALA A CA 1
ATOM 2507 C C . ALA A 1 305 ? 20.197 -8.271 -36.152 1.00 82.69 305 ALA A C 1
ATOM 2509 O O . ALA A 1 305 ? 19.911 -9.260 -36.833 1.00 82.69 305 ALA A O 1
ATOM 2510 N N . ASP A 1 306 ? 20.915 -8.309 -35.032 1.00 84.62 306 ASP A N 1
ATOM 2511 C CA . ASP A 1 306 ? 21.425 -9.538 -34.425 1.00 84.62 306 ASP A CA 1
ATOM 2512 C C . ASP A 1 306 ? 20.271 -10.529 -34.144 1.00 84.62 306 ASP A C 1
ATOM 2514 O O . ASP A 1 306 ? 19.166 -10.145 -33.740 1.00 84.62 306 ASP A O 1
ATOM 2518 N N . GLU A 1 307 ? 20.507 -11.821 -34.374 1.00 84.31 307 GLU A N 1
ATOM 2519 C CA . GLU A 1 307 ? 19.516 -12.882 -34.172 1.00 84.31 307 GLU A CA 1
ATOM 2520 C C . GLU A 1 307 ? 19.047 -12.972 -32.719 1.00 84.31 307 GLU A C 1
ATOM 2522 O O . GLU A 1 307 ? 17.892 -13.319 -32.455 1.00 84.31 307 GLU A O 1
ATOM 2527 N N . ASN A 1 308 ? 19.926 -12.639 -31.771 1.00 85.69 308 ASN A N 1
ATOM 2528 C CA . ASN A 1 308 ? 19.586 -12.621 -30.352 1.00 85.69 308 ASN A CA 1
ATOM 2529 C C . ASN A 1 308 ? 18.543 -11.548 -30.035 1.00 85.69 308 ASN A C 1
ATOM 2531 O O . ASN A 1 308 ? 17.563 -11.822 -29.346 1.00 85.69 308 ASN A O 1
ATOM 2535 N N . VAL A 1 309 ? 18.706 -10.359 -30.613 1.00 86.00 309 VAL A N 1
ATOM 2536 C CA . VAL A 1 309 ? 17.820 -9.207 -30.404 1.00 86.00 309 VAL A CA 1
ATOM 2537 C C . VAL A 1 309 ? 16.423 -9.482 -30.949 1.00 86.00 309 VAL A C 1
ATOM 2539 O O . VAL A 1 309 ? 15.439 -9.094 -30.327 1.00 86.00 309 VAL A O 1
ATOM 2542 N N . LYS A 1 310 ? 16.309 -10.207 -32.070 1.00 85.31 310 LYS A N 1
ATOM 2543 C CA . LYS A 1 310 ? 15.006 -10.600 -32.638 1.00 85.31 310 LYS A CA 1
ATOM 2544 C C . LYS A 1 310 ? 14.181 -11.487 -31.700 1.00 85.31 310 LYS A C 1
ATOM 2546 O O . LYS A 1 310 ? 12.960 -11.496 -31.801 1.00 85.31 310 LYS A O 1
ATOM 2551 N N . LYS A 1 311 ? 14.835 -12.235 -30.805 1.00 86.94 311 LYS A N 1
ATOM 2552 C CA . LYS A 1 311 ? 14.174 -13.111 -29.822 1.00 86.94 311 LYS A CA 1
ATOM 2553 C C . LYS A 1 311 ? 13.727 -12.355 -28.568 1.00 86.94 31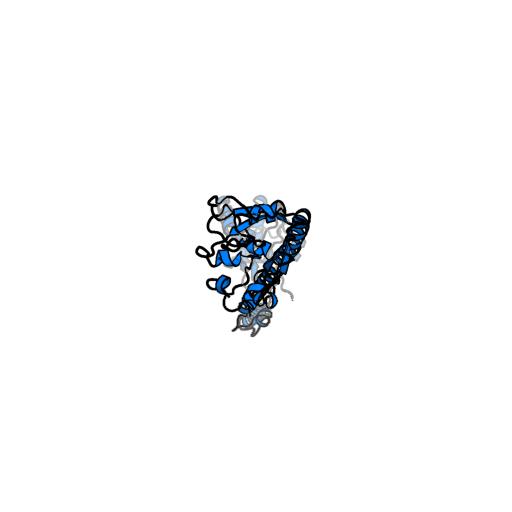1 LYS A C 1
ATOM 2555 O O . LYS A 1 311 ? 12.983 -12.910 -27.764 1.00 86.94 311 LYS A O 1
ATOM 2560 N N . TRP A 1 312 ? 14.193 -11.125 -28.365 1.00 88.88 312 TRP A N 1
ATOM 2561 C CA . TRP A 1 312 ? 13.932 -10.348 -27.156 1.00 88.88 312 TRP A CA 1
ATOM 2562 C C . TRP A 1 312 ? 12.796 -9.346 -27.356 1.00 88.88 312 TRP A C 1
ATOM 2564 O O . TRP A 1 312 ? 12.607 -8.810 -28.444 1.00 88.88 312 TRP A O 1
ATOM 2574 N N . ASN A 1 313 ? 12.058 -9.048 -26.282 1.00 88.50 313 ASN A N 1
ATOM 2575 C CA . ASN A 1 313 ? 11.020 -8.014 -26.285 1.00 88.50 313 ASN A CA 1
ATOM 2576 C C . ASN A 1 313 ? 11.647 -6.614 -26.175 1.00 88.50 313 ASN A C 1
ATOM 2578 O O . ASN A 1 313 ? 11.535 -5.936 -25.152 1.00 88.50 313 ASN A O 1
ATOM 2582 N N . VAL A 1 314 ? 12.351 -6.205 -27.230 1.00 90.56 314 VAL A N 1
ATOM 2583 C CA . VAL A 1 314 ? 13.054 -4.923 -27.310 1.00 90.56 314 VAL A CA 1
ATOM 2584 C C . VAL A 1 314 ? 12.565 -4.112 -28.501 1.00 90.56 314 VAL A C 1
ATOM 2586 O O . VAL A 1 314 ? 12.322 -4.642 -29.586 1.00 90.56 314 VAL A O 1
ATOM 2589 N N . LYS A 1 315 ? 12.416 -2.802 -28.307 1.00 91.25 315 LYS A N 1
ATOM 2590 C CA . LYS A 1 315 ? 12.029 -1.888 -29.382 1.00 91.25 315 LYS A CA 1
ATOM 2591 C C . LYS A 1 315 ? 13.261 -1.540 -30.215 1.00 91.25 315 LYS A C 1
ATOM 2593 O O . LYS A 1 315 ? 14.247 -1.037 -29.682 1.00 91.25 315 LYS A O 1
ATOM 2598 N N . GLN A 1 316 ? 13.200 -1.805 -31.517 1.00 90.75 316 GLN A N 1
ATOM 2599 C CA . GLN A 1 316 ? 14.275 -1.457 -32.443 1.00 90.75 316 GLN A CA 1
ATOM 2600 C C . GLN A 1 316 ? 14.138 0.005 -32.880 1.00 90.75 316 GLN A C 1
ATOM 2602 O O . GLN A 1 316 ? 13.066 0.413 -33.319 1.00 90.75 316 GLN A O 1
ATOM 2607 N N . LEU A 1 317 ? 15.222 0.767 -32.760 1.00 90.25 317 LEU A N 1
ATOM 2608 C CA . LEU A 1 317 ? 15.347 2.154 -33.194 1.00 90.25 317 LEU A CA 1
ATOM 2609 C C . LEU A 1 317 ? 16.329 2.194 -34.370 1.00 90.25 317 LEU A C 1
ATOM 2611 O O . LEU A 1 317 ? 17.486 1.795 -34.230 1.00 90.25 317 LEU A O 1
ATOM 2615 N N . LEU A 1 318 ? 15.848 2.616 -35.540 1.00 89.38 318 LEU A N 1
ATOM 2616 C CA . LEU A 1 318 ? 16.584 2.531 -36.805 1.00 89.38 318 LEU A CA 1
ATOM 2617 C C . LEU A 1 318 ? 17.089 3.906 -37.235 1.00 89.38 318 LEU A C 1
ATOM 2619 O O . LEU A 1 318 ? 16.316 4.694 -37.770 1.00 89.38 318 LEU A O 1
ATOM 2623 N N . ILE A 1 319 ? 18.379 4.177 -37.040 1.00 88.56 319 ILE A N 1
ATOM 2624 C CA . ILE A 1 319 ? 19.014 5.443 -37.434 1.00 88.56 319 ILE A CA 1
ATOM 2625 C C . ILE A 1 319 ? 19.483 5.403 -38.889 1.00 88.56 319 ILE A C 1
ATOM 2627 O O . ILE A 1 319 ? 19.944 4.381 -39.400 1.00 88.56 319 ILE A O 1
ATOM 2631 N N . ASN A 1 320 ? 19.389 6.545 -39.570 1.00 86.44 320 ASN A N 1
ATOM 2632 C CA . ASN A 1 320 ? 19.866 6.708 -40.937 1.00 86.44 320 ASN A CA 1
ATOM 2633 C C . ASN A 1 320 ? 21.217 7.426 -40.959 1.00 86.44 320 ASN A C 1
ATOM 2635 O O . ASN A 1 320 ? 21.325 8.553 -40.487 1.00 86.44 320 ASN A O 1
ATOM 2639 N N . ARG A 1 321 ? 22.219 6.845 -41.628 1.00 83.19 321 ARG A N 1
ATOM 2640 C CA . ARG A 1 321 ? 23.551 7.469 -41.768 1.00 83.19 321 ARG A CA 1
ATOM 2641 C C . ARG A 1 321 ? 23.512 8.817 -42.501 1.00 83.19 321 ARG A C 1
ATOM 2643 O O . ARG A 1 321 ? 24.171 9.771 -42.095 1.00 83.19 321 ARG A O 1
ATOM 2650 N N . ASN A 1 322 ? 22.694 8.904 -43.553 1.00 79.31 322 ASN A N 1
ATOM 2651 C CA . ASN A 1 322 ? 22.668 10.055 -44.468 1.00 79.31 322 ASN A CA 1
ATOM 2652 C C . ASN A 1 322 ? 21.533 11.051 -44.170 1.00 79.31 322 ASN A C 1
ATOM 2654 O O . ASN A 1 322 ? 21.545 12.171 -44.671 1.00 79.31 322 ASN A O 1
ATOM 2658 N N . LYS A 1 323 ? 20.531 10.664 -43.369 1.00 80.38 323 LYS A N 1
ATOM 2659 C CA . LYS A 1 323 ? 19.338 11.481 -43.082 1.00 80.38 323 LYS A CA 1
ATOM 2660 C C . LYS A 1 323 ? 19.249 11.825 -41.593 1.00 80.38 323 LYS A C 1
ATOM 2662 O O . LYS A 1 323 ? 18.279 11.457 -40.942 1.00 80.38 323 LYS A O 1
ATOM 2667 N N . ARG A 1 324 ? 20.227 12.577 -41.077 1.00 78.94 324 ARG A N 1
ATOM 2668 C CA . ARG A 1 324 ? 20.311 12.975 -39.651 1.00 78.94 324 ARG A CA 1
ATOM 2669 C C . ARG A 1 324 ? 19.128 13.812 -39.157 1.00 78.94 324 ARG A C 1
ATOM 2671 O O . ARG A 1 324 ? 18.794 13.808 -37.983 1.00 78.94 324 ARG A O 1
ATOM 2678 N N . HIS A 1 325 ? 18.420 14.492 -40.059 1.00 76.94 325 HIS A N 1
ATOM 2679 C CA . HIS A 1 325 ? 17.185 15.208 -39.716 1.00 76.94 325 HIS A CA 1
ATOM 2680 C C . HIS A 1 325 ? 16.046 14.268 -39.262 1.00 76.94 325 HIS A C 1
ATOM 2682 O O . HIS A 1 325 ? 15.093 14.726 -38.636 1.00 76.94 325 HIS A O 1
ATOM 2688 N N . MET A 1 326 ? 16.138 12.964 -39.558 1.00 82.25 326 MET A N 1
ATOM 2689 C CA . MET A 1 326 ? 15.193 11.944 -39.089 1.00 82.25 326 MET A CA 1
ATOM 2690 C C . MET A 1 326 ? 15.512 11.441 -37.674 1.00 82.25 326 MET A C 1
ATOM 2692 O O . MET A 1 326 ? 14.662 10.790 -37.068 1.00 82.25 326 MET A O 1
ATOM 2696 N N . ASP A 1 327 ? 16.680 11.770 -37.116 1.00 86.56 327 ASP A N 1
ATOM 2697 C CA . ASP A 1 327 ? 17.092 11.331 -35.775 1.00 86.56 327 ASP A CA 1
ATOM 2698 C C . ASP A 1 327 ? 16.125 11.853 -34.703 1.00 86.56 327 ASP A C 1
ATOM 2700 O O . ASP A 1 327 ? 15.758 11.129 -33.777 1.00 86.56 327 ASP A O 1
ATOM 2704 N N . ARG A 1 328 ? 15.581 13.060 -34.904 1.00 87.56 328 ARG A N 1
ATOM 2705 C CA . ARG A 1 328 ? 14.536 13.642 -34.050 1.00 87.56 328 ARG A CA 1
ATOM 2706 C C . ARG A 1 328 ? 13.241 12.825 -34.053 1.00 87.56 328 ARG A C 1
ATOM 2708 O O . ARG A 1 328 ? 12.567 12.724 -33.030 1.00 87.56 328 ARG A O 1
ATOM 2715 N N . THR A 1 329 ? 12.881 12.224 -35.184 1.00 89.44 329 THR A N 1
ATOM 2716 C CA . THR A 1 329 ? 11.707 11.343 -35.277 1.00 89.44 329 THR A CA 1
ATOM 2717 C C . THR A 1 329 ? 11.917 10.081 -34.444 1.00 89.44 329 THR A C 1
ATOM 2719 O O . THR A 1 329 ? 11.020 9.669 -33.713 1.00 89.44 329 THR A O 1
ATOM 2722 N N . ILE A 1 330 ? 13.123 9.514 -34.491 1.00 89.94 330 ILE A N 1
ATOM 2723 C CA . ILE A 1 330 ? 13.501 8.307 -33.741 1.00 89.94 330 ILE A CA 1
ATOM 2724 C C . ILE A 1 330 ? 13.566 8.604 -32.241 1.00 89.94 330 ILE A C 1
ATOM 2726 O O . ILE A 1 330 ? 13.091 7.815 -31.427 1.00 89.94 330 ILE A O 1
ATOM 2730 N N . GLN A 1 331 ? 14.091 9.772 -31.867 1.00 91.44 331 GLN A N 1
ATOM 2731 C CA . GLN A 1 331 ? 14.067 10.271 -30.494 1.00 91.44 331 GLN A CA 1
ATOM 2732 C C . GLN A 1 331 ? 12.621 10.383 -29.973 1.00 91.44 331 GLN A C 1
ATOM 2734 O O . GLN A 1 331 ? 12.323 9.931 -28.868 1.00 91.44 331 GLN A O 1
ATOM 2739 N N . ASN A 1 332 ? 11.703 10.946 -30.766 1.00 90.06 332 ASN A N 1
ATOM 2740 C CA . ASN A 1 332 ? 10.287 11.033 -30.395 1.00 90.06 332 ASN A CA 1
ATOM 2741 C C . ASN A 1 332 ? 9.643 9.649 -30.241 1.00 90.06 332 ASN A C 1
ATOM 2743 O O . ASN A 1 332 ? 8.871 9.443 -29.307 1.00 90.06 332 ASN A O 1
ATOM 2747 N N . GLU A 1 333 ? 9.975 8.696 -31.115 1.00 91.12 333 GLU A N 1
ATOM 2748 C CA . GLU A 1 333 ? 9.499 7.312 -31.015 1.00 91.12 333 GLU A CA 1
ATOM 2749 C C . GLU A 1 333 ? 10.005 6.624 -29.739 1.00 91.12 333 GLU A C 1
ATOM 2751 O O . GLU A 1 333 ? 9.222 5.994 -29.024 1.00 91.12 333 GLU A O 1
ATOM 2756 N N . PHE A 1 334 ? 11.290 6.796 -29.410 1.00 92.25 334 PHE A N 1
ATOM 2757 C CA . PHE A 1 334 ? 11.868 6.328 -28.150 1.00 92.25 334 PHE A CA 1
ATOM 2758 C C . PHE A 1 334 ? 11.091 6.882 -26.954 1.00 92.25 334 PHE A C 1
ATOM 2760 O O . PHE A 1 334 ? 10.645 6.116 -26.099 1.00 92.25 334 PHE A O 1
ATOM 2767 N N . TRP A 1 335 ? 10.891 8.200 -26.906 1.00 90.56 335 TRP A N 1
ATOM 2768 C CA . TRP A 1 335 ? 10.209 8.838 -25.788 1.00 90.56 335 TRP A CA 1
ATOM 2769 C C . TRP A 1 335 ? 8.739 8.445 -25.695 1.00 90.56 335 TRP A C 1
ATOM 2771 O O . TRP A 1 335 ? 8.267 8.204 -24.593 1.00 90.56 335 TRP A O 1
ATOM 2781 N N . ALA A 1 336 ? 8.022 8.301 -26.809 1.00 90.19 336 ALA A N 1
ATOM 2782 C CA . ALA A 1 336 ? 6.633 7.846 -26.792 1.00 90.19 336 ALA A CA 1
ATOM 2783 C C . ALA A 1 336 ? 6.496 6.444 -26.166 1.00 90.19 336 ALA A C 1
ATOM 2785 O O . ALA A 1 336 ? 5.641 6.214 -25.307 1.00 90.19 336 ALA A O 1
ATOM 2786 N N . GLU A 1 337 ? 7.374 5.514 -26.551 1.00 90.38 337 GLU A N 1
ATOM 2787 C CA . GLU A 1 337 ? 7.418 4.160 -25.991 1.00 90.38 337 GLU A CA 1
ATOM 2788 C C . GLU A 1 337 ? 7.883 4.146 -24.530 1.00 90.38 337 GLU A C 1
ATOM 2790 O O . GLU A 1 337 ? 7.336 3.414 -23.701 1.00 90.38 337 GLU A O 1
ATOM 2795 N N . PHE A 1 338 ? 8.873 4.970 -24.192 1.00 90.25 338 PHE A N 1
ATOM 2796 C CA . PHE A 1 338 ? 9.394 5.060 -22.836 1.00 90.25 338 PHE A CA 1
ATOM 2797 C C . PHE A 1 338 ? 8.384 5.697 -21.876 1.00 90.25 338 PHE A C 1
ATOM 2799 O O . PHE A 1 338 ? 8.147 5.167 -20.795 1.00 90.25 338 PHE A O 1
ATOM 2806 N N . GLU A 1 339 ? 7.709 6.772 -22.281 1.00 88.38 339 GLU A N 1
ATOM 2807 C CA . GLU A 1 339 ? 6.644 7.405 -21.501 1.00 88.38 339 GLU A CA 1
ATOM 2808 C C . GLU A 1 339 ? 5.480 6.442 -21.273 1.00 88.38 339 GLU A C 1
ATOM 2810 O O . GLU A 1 339 ? 4.993 6.317 -20.148 1.00 88.38 339 GLU A O 1
ATOM 2815 N N . LYS A 1 340 ? 5.071 5.689 -22.303 1.00 87.56 340 LYS A N 1
ATOM 2816 C CA . LYS A 1 340 ? 4.054 4.640 -22.156 1.00 87.56 340 LYS A CA 1
ATOM 2817 C C . LYS A 1 340 ? 4.437 3.630 -21.071 1.00 87.56 340 LYS A C 1
ATOM 2819 O O . LYS A 1 340 ? 3.576 3.233 -20.290 1.00 87.56 340 LYS A O 1
ATOM 2824 N N . PHE A 1 341 ? 5.713 3.256 -20.992 1.00 86.94 341 PHE A N 1
ATOM 2825 C CA . PHE A 1 341 ? 6.220 2.379 -19.940 1.00 86.94 341 PHE A CA 1
ATOM 2826 C C . PHE A 1 341 ? 6.261 3.061 -18.562 1.00 86.94 341 PHE A C 1
ATOM 2828 O O . PHE A 1 341 ? 5.802 2.473 -17.588 1.00 86.94 341 PHE A O 1
ATOM 2835 N N . LEU A 1 342 ? 6.722 4.314 -18.467 1.00 85.44 342 LEU A N 1
ATOM 2836 C CA . LEU A 1 342 ? 6.776 5.073 -17.206 1.00 85.44 342 LEU A CA 1
ATOM 2837 C C . LEU A 1 342 ? 5.400 5.231 -16.540 1.00 85.44 342 LEU A C 1
ATOM 2839 O O . LEU A 1 342 ? 5.306 5.247 -15.310 1.00 85.44 342 LEU A O 1
ATOM 2843 N N . PHE A 1 343 ? 4.341 5.352 -17.345 1.00 81.81 343 PHE A N 1
ATOM 2844 C CA . PHE A 1 343 ? 2.959 5.447 -16.870 1.00 81.81 343 PHE A CA 1
ATOM 2845 C C . PHE A 1 343 ? 2.242 4.096 -16.762 1.00 81.81 343 PHE A C 1
ATOM 2847 O O . PHE A 1 343 ? 1.133 4.046 -16.232 1.00 81.81 343 PHE A O 1
ATOM 2854 N N . SER A 1 344 ? 2.855 3.008 -17.230 1.00 79.81 344 SER A N 1
ATOM 2855 C CA . SER A 1 344 ? 2.332 1.657 -17.043 1.00 79.81 344 SER A CA 1
ATOM 2856 C C . SER A 1 344 ? 2.537 1.208 -15.589 1.00 79.81 344 SER A C 1
ATOM 2858 O O . SER A 1 344 ? 3.543 1.575 -14.967 1.00 79.81 344 SER A O 1
ATOM 2860 N N . PRO A 1 345 ? 1.624 0.398 -15.022 1.00 72.56 345 PRO A N 1
ATOM 2861 C CA . PRO A 1 345 ? 1.894 -0.289 -13.768 1.00 72.56 345 PRO A CA 1
ATOM 2862 C C . PRO A 1 345 ? 3.105 -1.211 -13.934 1.00 72.56 345 PRO A C 1
ATOM 2864 O O . PRO A 1 345 ? 3.306 -1.826 -14.988 1.00 72.56 345 PRO A O 1
ATOM 2867 N N . ARG A 1 346 ? 3.922 -1.300 -12.884 1.00 68.81 346 ARG A N 1
ATOM 2868 C CA . ARG A 1 346 ? 5.108 -2.155 -12.864 1.00 68.81 346 ARG A CA 1
ATOM 2869 C C . ARG A 1 346 ? 4.707 -3.629 -12.885 1.00 68.81 346 ARG A C 1
ATOM 2871 O O . ARG A 1 346 ? 3.809 -4.048 -12.154 1.00 68.81 346 ARG A O 1
ATOM 2878 N N . TYR A 1 347 ? 5.439 -4.439 -13.649 1.00 64.81 347 TYR A N 1
ATOM 2879 C CA . TYR A 1 347 ? 5.366 -5.891 -13.521 1.00 64.81 347 TYR A CA 1
ATOM 2880 C C . TYR A 1 347 ? 5.961 -6.319 -12.168 1.00 64.81 347 TYR A C 1
ATOM 2882 O O . TYR A 1 347 ? 7.178 -6.413 -12.000 1.00 64.81 347 TYR A O 1
ATOM 2890 N N . ASN A 1 348 ? 5.094 -6.539 -11.178 1.00 59.50 348 ASN A N 1
ATOM 2891 C CA . ASN A 1 348 ? 5.477 -7.099 -9.888 1.00 59.50 348 ASN A CA 1
ATOM 2892 C C . ASN A 1 348 ? 5.407 -8.625 -9.960 1.00 59.50 348 ASN A C 1
ATOM 2894 O O . ASN A 1 348 ? 4.327 -9.192 -10.110 1.00 59.50 348 ASN A O 1
ATOM 2898 N N . LYS A 1 349 ? 6.550 -9.293 -9.765 1.00 46.75 349 LYS A N 1
ATOM 2899 C CA . LYS A 1 349 ? 6.660 -10.753 -9.585 1.00 46.75 349 LYS A CA 1
ATOM 2900 C C . LYS A 1 349 ? 6.099 -11.201 -8.222 1.00 46.75 349 LYS A C 1
ATOM 2902 O O . LYS A 1 349 ? 6.737 -11.944 -7.489 1.00 46.75 349 LYS A O 1
ATOM 2907 N N . SER A 1 350 ? 4.932 -10.690 -7.832 1.00 39.16 350 SER A N 1
ATOM 2908 C CA . SER A 1 350 ? 4.194 -11.169 -6.666 1.00 39.16 350 SER A CA 1
ATOM 2909 C C . SER A 1 350 ? 3.164 -12.193 -7.128 1.00 39.16 350 SER A C 1
ATOM 2911 O O . SER A 1 350 ? 1.963 -11.922 -7.119 1.00 39.16 350 SER A O 1
ATOM 2913 N N . ARG A 1 351 ? 3.672 -13.352 -7.549 1.00 35.34 351 ARG A N 1
ATOM 2914 C CA . ARG A 1 351 ? 3.063 -14.669 -7.373 1.00 35.34 351 ARG A CA 1
ATOM 2915 C C . ARG A 1 351 ? 4.153 -15.724 -7.417 1.00 35.34 351 ARG A C 1
ATOM 2917 O O . ARG A 1 351 ? 4.984 -15.652 -8.350 1.00 35.34 351 ARG A O 1
#

Secondary structure (DSSP, 8-state):
---EE-HHHHHHHHHHTT---EEETTEEEETTEEEETT-B-SB--SSSSPPBHHHHHHHHHTTTS-HHHHHHHHHHHT-PPPPTTTHHHHHHHHHTS-S--TTB-HHHHHHTPEE---TTHHHHHHHHHHHHHH---S--HHHHHS-TT---HHHHHHHHHHHHHHHHHHHHHHSBHHHHHHTS--SSTTSPPPPEEE--SS--TTS--HHHHHHHHHH----S------PPSPEEEEEEETTEEEEEEEES--TT--HHHHHHEEEEEE-S-GGGGTTSTTTT-HHHHHHHSEEEEEEETTSPPPHHHHTS-EEEEEE-SS-GGGHHHHHHHHHHHHHHHHTSBP-----

Radius of gyration: 53.22 Å; chains: 1; bounding box: 101×54×124 Å

Foldseek 3Di:
DFPWDFLLVLLLVCLQVVNDWDDDDQWIDSPLDIGGQQQFHQFAAPDDDTAGSVQLNLCQVCVPPDPVVSVVVCVVSVHDHHDPVCSVVSNCCSNPVDVDDPRGDPVVRVVRIDGRDDPVNVVVVVVVVVVVVVDDPPDDPVNVVDDPPDDPVVVVVVVVVVVVVVVVVVVQQQDFLQRVQQPDDDPDPPDGRAAEEEAAPDQDPQGDHQQQCQCCLPVLFGDNDDPPDDDDFFDWDWDDQPPDTGIYTYDHDCPPDDPSNLSRHAEYEDDQDLVSLVPPDCSVPQAVVCLQHAYEYTGAPPDDDHPSVVVHNYHYQHDHPVCRVCSNVSSVVVSVVSSVNRRHNGPDPPD

pLDDT: mean 78.67, std 10.11, range [33.84, 93.19]